Protein AF-A0A917AA47-F1 (afdb_monomer)

Foldseek 3Di:
DDDDDDDDPPPPDDDPDPPPDPDLPDDPQPAPDDPQQVVLVVVLVSLLLVDDLPPLVSNLVSLVVFAPLLLLCCVLANVLSVVCPPVVFLSSLLSQVLSVCCSPPPPDDPADWNDKHKYFDPDDPDDDVQWTWIWMKTAGPVRDIWIKTFIDRRRHTNAIDTPNDGSSVPRYSVNSVVCVVVVHTDDD

Organism: NCBI:txid2029103

Structure (mmCIF, N/CA/C/O backbone):
data_AF-A0A917AA47-F1
#
_entry.id   AF-A0A917AA47-F1
#
loop_
_atom_site.group_PDB
_atom_site.id
_atom_site.type_symbol
_atom_site.l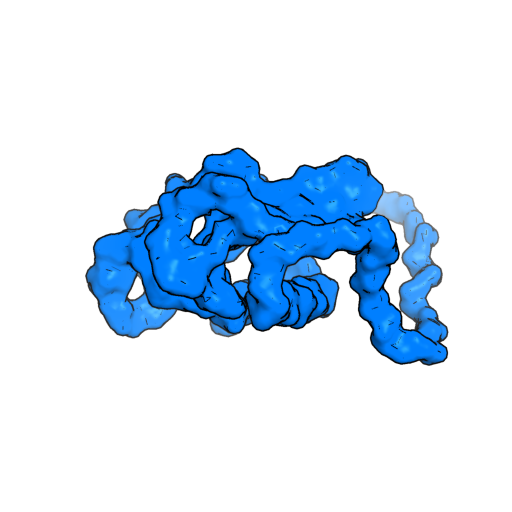abel_atom_id
_atom_site.label_alt_id
_atom_site.label_comp_id
_atom_site.label_asym_id
_atom_site.label_entity_id
_atom_site.label_seq_id
_atom_site.pdbx_PDB_ins_code
_atom_site.Cartn_x
_atom_site.Cartn_y
_atom_site.Cartn_z
_atom_site.occupancy
_atom_site.B_iso_or_equiv
_atom_site.auth_seq_id
_atom_site.auth_comp_id
_atom_site.auth_asym_id
_atom_site.auth_atom_id
_atom_site.pdbx_PDB_model_num
ATOM 1 N N . MET A 1 1 ? 35.855 7.897 14.411 1.00 38.34 1 MET A N 1
ATOM 2 C CA . MET A 1 1 ? 36.723 7.836 13.211 1.00 38.34 1 MET A CA 1
ATOM 3 C C . MET A 1 1 ? 35.799 8.129 12.021 1.00 38.34 1 MET A C 1
ATOM 5 O O . MET A 1 1 ? 34.956 7.290 11.775 1.00 38.34 1 MET A O 1
ATOM 9 N N . SER A 1 2 ? 35.616 9.329 11.433 1.00 33.25 2 SER A N 1
ATOM 10 C CA . SER A 1 2 ? 36.545 10.265 10.746 1.00 33.25 2 SER A CA 1
ATOM 11 C C . SER A 1 2 ? 37.627 9.512 9.955 1.00 33.25 2 SER A C 1
ATOM 13 O O . SER A 1 2 ? 38.370 8.790 10.604 1.00 33.25 2 SER A O 1
ATOM 15 N N . ARG A 1 3 ? 37.800 9.637 8.623 1.00 39.72 3 ARG A N 1
ATOM 16 C CA . ARG A 1 3 ? 37.458 10.737 7.686 1.00 39.72 3 ARG A CA 1
ATOM 17 C C . ARG A 1 3 ? 37.838 10.372 6.215 1.00 39.72 3 ARG A C 1
ATOM 19 O O . ARG A 1 3 ? 38.831 9.676 6.056 1.00 39.72 3 ARG A O 1
ATOM 26 N N . ILE A 1 4 ? 37.172 11.025 5.229 1.00 40.75 4 ILE A N 1
ATOM 27 C CA . ILE A 1 4 ? 37.719 11.602 3.952 1.00 40.75 4 ILE A CA 1
ATOM 28 C C . ILE A 1 4 ? 37.936 10.623 2.751 1.00 40.75 4 ILE A C 1
ATOM 30 O O . ILE A 1 4 ? 38.484 9.556 2.960 1.00 40.75 4 ILE A O 1
ATOM 34 N N . LEU A 1 5 ? 37.566 10.863 1.470 1.00 30.12 5 LEU A N 1
ATOM 35 C CA . LEU A 1 5 ? 37.368 12.088 0.668 1.00 30.12 5 LEU A CA 1
ATOM 36 C C . LEU A 1 5 ? 36.420 11.873 -0.544 1.00 30.12 5 LEU A C 1
ATOM 38 O O . LEU A 1 5 ? 36.403 10.813 -1.160 1.00 30.12 5 LEU A O 1
ATOM 42 N N . ALA A 1 6 ? 35.717 12.945 -0.909 1.00 39.41 6 ALA A N 1
ATOM 43 C CA . ALA A 1 6 ? 34.899 13.164 -2.100 1.00 39.41 6 ALA A CA 1
ATOM 44 C C . ALA A 1 6 ? 35.611 12.970 -3.456 1.00 39.41 6 ALA A C 1
ATOM 46 O O . ALA A 1 6 ? 36.638 13.602 -3.673 1.00 39.41 6 ALA A O 1
ATOM 47 N N . VAL A 1 7 ? 34.957 12.255 -4.385 1.00 30.19 7 VAL A N 1
ATOM 48 C CA . VAL A 1 7 ? 34.788 12.609 -5.814 1.00 30.19 7 VAL A CA 1
ATOM 49 C C . VAL A 1 7 ? 33.524 11.901 -6.327 1.00 30.19 7 VAL A C 1
ATOM 51 O O . VAL A 1 7 ? 33.558 10.703 -6.570 1.00 30.19 7 VAL A O 1
ATOM 54 N N . LEU A 1 8 ? 32.415 12.637 -6.448 1.00 24.91 8 LEU A N 1
ATOM 55 C CA . LEU A 1 8 ? 31.397 12.532 -7.517 1.00 24.91 8 LEU A CA 1
ATOM 56 C C . LEU A 1 8 ? 30.309 13.591 -7.265 1.00 24.91 8 LEU A C 1
ATOM 58 O O . LEU A 1 8 ? 29.136 13.325 -7.035 1.00 24.91 8 LEU A O 1
ATOM 62 N N . LEU A 1 9 ? 30.755 14.845 -7.274 1.00 35.03 9 LEU A N 1
ATOM 63 C CA . LEU A 1 9 ? 29.925 16.014 -7.540 1.00 35.03 9 LEU A CA 1
ATOM 64 C C . LEU A 1 9 ? 30.057 16.272 -9.048 1.00 35.03 9 LEU A C 1
ATOM 66 O O . LEU A 1 9 ? 30.980 16.974 -9.441 1.00 35.03 9 LEU A O 1
ATOM 70 N N . ALA A 1 10 ? 29.221 15.643 -9.886 1.00 30.17 10 ALA A N 1
ATOM 71 C CA . ALA A 1 10 ? 29.046 16.014 -11.302 1.00 30.17 10 ALA A CA 1
ATOM 72 C C . ALA A 1 10 ? 27.897 15.244 -11.993 1.00 30.17 10 ALA A C 1
ATOM 74 O O . ALA A 1 10 ? 28.148 14.469 -12.906 1.00 30.17 10 ALA A O 1
ATOM 75 N N . SER A 1 11 ? 26.643 15.485 -11.596 1.00 29.55 11 SER A N 1
ATOM 76 C CA . SER A 1 11 ? 25.485 15.415 -12.518 1.00 29.55 11 SER A CA 1
ATOM 77 C C . SER A 1 11 ? 24.202 15.972 -11.882 1.00 29.55 11 SER A C 1
ATOM 79 O O . SER A 1 11 ? 23.128 15.389 -11.960 1.00 29.55 11 SER A O 1
ATOM 81 N N . LEU A 1 12 ? 24.312 17.155 -11.272 1.00 36.78 12 LEU A N 1
ATOM 82 C CA . LEU A 1 12 ? 23.245 18.155 -11.311 1.00 36.78 12 LEU A CA 1
ATOM 83 C C . LEU A 1 12 ? 23.703 19.198 -12.333 1.00 36.78 12 LEU A C 1
ATOM 85 O O . LEU A 1 12 ? 24.509 20.073 -12.033 1.00 36.78 12 LEU A O 1
ATOM 89 N N . GLY A 1 13 ? 23.249 19.033 -13.570 1.00 30.94 13 GLY A N 1
ATOM 90 C CA . GLY A 1 13 ? 23.511 19.931 -14.686 1.00 30.94 13 GLY A CA 1
ATOM 91 C C . GLY A 1 13 ? 22.454 19.690 -15.751 1.00 30.94 13 GLY A C 1
ATOM 92 O O . GLY A 1 13 ? 22.402 18.610 -16.329 1.00 30.94 13 GLY A O 1
ATOM 93 N N . LEU A 1 14 ? 21.582 20.682 -15.931 1.00 34.16 14 LEU A N 1
ATOM 94 C CA . LEU A 1 14 ? 20.496 20.749 -16.905 1.00 34.16 14 LEU A CA 1
ATOM 95 C C . LEU A 1 14 ? 20.798 19.998 -18.215 1.00 34.16 14 LEU A C 1
ATOM 97 O O . LEU A 1 14 ? 21.647 20.425 -18.993 1.00 34.16 14 LEU A O 1
ATOM 101 N N . SER A 1 15 ? 19.978 18.996 -18.528 1.00 27.45 15 SER A N 1
ATOM 102 C CA . SER A 1 15 ? 19.495 18.841 -19.899 1.00 27.45 15 SER A CA 1
ATOM 103 C C . SER A 1 15 ? 18.145 19.547 -19.980 1.00 27.45 15 SER A C 1
ATOM 105 O O . SER A 1 15 ? 17.126 19.046 -19.514 1.00 27.45 15 SER A O 1
ATOM 107 N N . LEU A 1 16 ? 18.154 20.755 -20.541 1.00 33.38 16 LEU A N 1
ATOM 108 C CA . LEU A 1 16 ? 16.994 21.340 -21.208 1.00 33.38 16 LEU A CA 1
ATOM 109 C C . LEU A 1 16 ? 16.582 20.377 -22.327 1.00 33.38 16 LEU A C 1
ATOM 111 O O . LEU A 1 16 ? 17.119 20.498 -23.417 1.00 33.38 16 LEU A O 1
ATOM 115 N N . LEU A 1 17 ? 15.708 19.404 -22.050 1.00 29.45 17 LEU A N 1
ATOM 116 C CA . LEU A 1 17 ? 15.061 18.541 -23.051 1.00 29.45 17 LEU A CA 1
ATOM 117 C C . LEU A 1 17 ? 13.899 17.753 -22.409 1.00 29.45 17 LEU A C 1
ATOM 119 O O . LEU A 1 17 ? 13.941 16.536 -22.319 1.00 29.45 17 LEU A O 1
ATOM 123 N N . GLY A 1 18 ? 12.853 18.460 -21.963 1.00 26.22 18 GLY A N 1
ATOM 124 C CA . GLY A 1 18 ? 11.573 17.864 -21.543 1.00 26.22 18 GLY A CA 1
ATOM 125 C C . GLY A 1 18 ? 11.644 16.851 -20.382 1.00 26.22 18 GLY A C 1
ATOM 126 O O . GLY A 1 18 ? 12.718 16.469 -19.923 1.00 26.22 18 GLY A O 1
ATOM 127 N N . PRO A 1 19 ? 10.498 16.401 -19.851 1.00 31.17 19 PRO A N 1
ATOM 128 C CA . PRO A 1 19 ? 10.485 15.231 -18.992 1.00 31.17 19 PRO A CA 1
ATOM 129 C C . PRO A 1 19 ? 10.771 14.017 -19.882 1.00 31.17 19 PRO A C 1
ATOM 131 O O . PRO A 1 19 ? 9.874 13.516 -20.562 1.00 31.17 19 PRO A O 1
ATOM 134 N N . VAL A 1 20 ? 12.016 13.537 -19.908 1.00 28.86 20 VAL A N 1
ATOM 135 C CA . VAL A 1 20 ? 12.277 12.164 -20.349 1.00 28.86 20 VAL A CA 1
ATOM 136 C C . VAL A 1 20 ? 11.687 11.272 -19.266 1.00 28.86 20 VAL A C 1
ATOM 138 O O . VAL A 1 20 ? 12.307 10.987 -18.245 1.00 28.86 20 VAL A O 1
ATOM 141 N N . GLN A 1 21 ? 10.421 10.914 -19.475 1.00 35.25 21 GLN A N 1
ATOM 142 C CA . GLN A 1 21 ? 9.803 9.756 -18.857 1.00 35.25 21 GLN A CA 1
ATOM 143 C C . GLN A 1 21 ? 10.792 8.602 -18.996 1.00 35.25 21 GLN A C 1
ATOM 145 O O . GLN A 1 21 ? 11.245 8.319 -20.107 1.00 35.25 21 GLN A O 1
ATOM 150 N N . VAL A 1 22 ? 11.122 7.945 -17.887 1.00 36.19 22 VAL A N 1
ATOM 151 C CA . VAL A 1 22 ? 11.771 6.637 -17.917 1.00 36.19 22 VAL A CA 1
ATOM 152 C C . VAL A 1 22 ? 10.785 5.693 -18.609 1.00 36.19 22 VAL A C 1
ATOM 154 O O . VAL A 1 22 ? 9.935 5.075 -17.977 1.00 36.19 22 VAL A O 1
ATOM 157 N N . LYS A 1 23 ? 10.817 5.658 -19.944 1.00 34.94 23 LYS A N 1
ATOM 158 C CA . LYS A 1 23 ? 10.235 4.571 -20.714 1.00 34.94 23 LYS A CA 1
ATOM 159 C C . LYS A 1 23 ? 11.131 3.382 -20.427 1.00 34.94 23 LYS A C 1
ATOM 161 O O . LYS A 1 23 ? 12.289 3.383 -20.830 1.00 34.94 23 LYS A O 1
ATOM 166 N N . ALA A 1 24 ? 10.588 2.392 -19.727 1.00 39.47 24 ALA A N 1
ATOM 167 C CA . ALA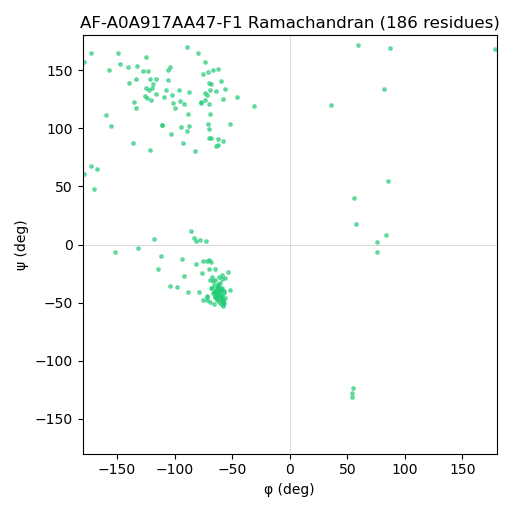 A 1 24 ? 11.105 1.040 -19.802 1.00 39.47 24 ALA A CA 1
ATOM 168 C C . ALA A 1 24 ? 11.174 0.674 -21.296 1.00 39.47 24 ALA A C 1
ATOM 170 O O . ALA A 1 24 ? 10.146 0.502 -21.954 1.00 39.47 24 ALA A O 1
ATOM 171 N N . GLU A 1 25 ? 12.372 0.695 -21.875 1.00 34.25 25 GLU A N 1
ATOM 172 C CA . GLU A 1 25 ? 12.572 0.260 -23.249 1.00 34.25 25 GLU A CA 1
ATOM 173 C C . GLU A 1 25 ? 12.381 -1.257 -23.309 1.00 34.25 25 GLU A C 1
ATOM 175 O O . GLU A 1 25 ? 13.110 -2.015 -22.676 1.00 34.25 25 GLU A O 1
ATOM 180 N N . GLY A 1 26 ? 11.419 -1.692 -24.125 1.00 33.59 26 GLY A N 1
ATOM 181 C CA . GLY A 1 26 ? 11.508 -2.984 -24.800 1.00 33.59 26 GLY A CA 1
ATOM 182 C C . GLY A 1 26 ? 11.035 -4.214 -24.029 1.00 33.59 26 GLY A C 1
ATOM 183 O O . GLY A 1 26 ? 11.736 -5.219 -24.005 1.00 33.59 26 GLY A O 1
ATOM 184 N N . ALA A 1 27 ? 9.805 -4.200 -23.524 1.00 29.89 27 ALA A N 1
ATOM 185 C CA . ALA A 1 27 ? 9.004 -5.417 -23.452 1.00 29.89 27 ALA A CA 1
ATOM 186 C C . ALA A 1 27 ? 7.600 -5.092 -23.971 1.00 29.89 27 ALA A C 1
ATOM 188 O O . ALA A 1 27 ? 6.906 -4.255 -23.400 1.00 29.89 27 ALA A O 1
ATOM 189 N N . GLU A 1 28 ? 7.168 -5.730 -25.063 1.00 34.91 28 GLU A N 1
ATOM 190 C CA . GLU A 1 28 ? 5.734 -5.878 -25.330 1.00 34.91 28 GLU A CA 1
ATOM 191 C C . GLU A 1 28 ? 5.170 -6.740 -24.195 1.00 34.91 28 GLU A C 1
ATOM 193 O O . GLU A 1 28 ? 5.100 -7.968 -24.283 1.00 34.91 28 GLU A O 1
ATOM 198 N N . VAL A 1 29 ? 4.826 -6.108 -23.076 1.00 41.53 29 VAL A N 1
ATOM 199 C CA . VAL A 1 29 ? 4.043 -6.770 -22.046 1.00 41.53 29 VAL A CA 1
ATOM 200 C C . VAL A 1 29 ? 2.653 -6.913 -22.648 1.00 41.53 29 VAL A C 1
ATOM 202 O O . VAL A 1 29 ? 1.912 -5.942 -22.765 1.00 41.53 29 VAL A O 1
ATOM 205 N N . LYS A 1 30 ? 2.298 -8.126 -23.084 1.00 42.03 30 LYS A N 1
ATOM 206 C CA . LYS A 1 30 ? 0.888 -8.485 -23.255 1.00 42.03 30 LYS A CA 1
ATOM 207 C C . LYS A 1 30 ? 0.252 -8.405 -21.873 1.00 42.03 30 LYS A C 1
ATOM 209 O O . LYS A 1 30 ? 0.306 -9.371 -21.115 1.00 42.03 30 LYS A O 1
ATOM 214 N N . THR A 1 31 ? -0.281 -7.241 -21.533 1.00 54.28 31 THR A N 1
ATOM 215 C CA . THR A 1 31 ? -1.058 -7.047 -20.322 1.00 54.28 31 THR A CA 1
ATOM 216 C C . THR A 1 31 ? -2.445 -7.636 -20.574 1.00 54.28 31 THR A C 1
ATOM 218 O O . THR A 1 31 ? -3.148 -7.307 -21.522 1.00 54.28 31 THR A O 1
ATOM 221 N N . ASP A 1 32 ? -2.836 -8.582 -19.731 1.00 67.50 32 ASP A N 1
ATOM 222 C CA . ASP A 1 32 ? -4.229 -8.985 -19.536 1.00 67.50 32 ASP A CA 1
ATOM 223 C C . ASP A 1 32 ? -4.958 -8.026 -18.572 1.00 67.50 32 ASP A C 1
ATOM 225 O O . ASP A 1 32 ? -6.128 -8.218 -18.240 1.00 67.50 32 ASP A O 1
ATOM 229 N N . ILE A 1 33 ? -4.258 -6.976 -18.134 1.00 78.50 33 ILE A N 1
ATOM 230 C CA . ILE A 1 33 ? -4.777 -5.887 -17.317 1.00 78.50 33 ILE A CA 1
ATOM 231 C C . ILE A 1 33 ? -5.651 -4.985 -18.204 1.00 78.50 33 ILE A C 1
ATOM 233 O O . ILE A 1 33 ? -5.201 -4.560 -19.264 1.00 78.50 33 ILE A O 1
ATOM 237 N N . PRO A 1 34 ? -6.883 -4.645 -17.786 1.00 82.31 34 PRO A N 1
ATOM 238 C CA . PRO A 1 34 ? -7.709 -3.697 -18.531 1.00 82.31 34 PRO A CA 1
ATOM 239 C C . PRO A 1 34 ? -7.037 -2.321 -18.673 1.00 82.31 34 PRO A C 1
ATOM 241 O O . PRO A 1 34 ? -6.473 -1.814 -17.703 1.00 82.31 34 PRO A O 1
ATOM 244 N N . GLU A 1 35 ? -7.165 -1.679 -19.840 1.00 84.31 35 GLU A N 1
ATOM 245 C CA . GLU A 1 35 ? -6.487 -0.409 -20.177 1.00 84.31 35 GLU A CA 1
ATOM 246 C C . GLU A 1 35 ? -6.689 0.695 -19.127 1.00 84.31 35 GLU A C 1
ATOM 248 O O . GLU A 1 35 ? -5.767 1.435 -18.786 1.00 84.31 35 GLU A O 1
ATOM 253 N N . ASN A 1 36 ? -7.896 0.799 -18.566 1.00 80.00 36 ASN A N 1
ATOM 254 C CA . ASN A 1 36 ? -8.210 1.791 -17.540 1.00 80.00 36 ASN A CA 1
ATOM 255 C C . ASN A 1 36 ? -7.449 1.546 -16.226 1.00 80.00 36 ASN A C 1
ATOM 257 O O . ASN A 1 36 ? -7.136 2.493 -15.509 1.00 80.00 36 ASN A O 1
ATOM 261 N N . ILE A 1 37 ? -7.159 0.285 -15.903 1.00 82.44 37 ILE A N 1
ATOM 262 C CA . ILE A 1 37 ? -6.387 -0.105 -14.720 1.00 82.44 37 ILE A CA 1
ATOM 263 C C . ILE A 1 37 ? -4.897 0.096 -14.980 1.00 82.44 37 ILE A C 1
ATOM 265 O O . ILE A 1 37 ? -4.193 0.609 -14.110 1.00 82.44 37 ILE A O 1
ATOM 269 N N . GLU A 1 38 ? -4.436 -0.252 -16.180 1.00 82.50 38 GLU A N 1
ATOM 270 C CA . GLU A 1 38 ? -3.061 -0.017 -16.613 1.00 82.50 38 GLU A CA 1
ATOM 271 C C . GLU A 1 38 ? -2.712 1.476 -16.553 1.00 82.50 38 GLU A C 1
ATOM 273 O O . GLU A 1 38 ? -1.731 1.841 -15.912 1.00 82.50 38 GLU A O 1
ATOM 278 N N . ALA A 1 39 ? -3.570 2.353 -17.086 1.00 83.00 39 ALA A N 1
ATOM 279 C CA . ALA A 1 39 ? -3.368 3.800 -17.026 1.00 83.00 39 ALA A CA 1
ATOM 280 C C . ALA A 1 39 ? -3.215 4.317 -15.582 1.00 83.00 39 ALA A C 1
ATOM 282 O O . ALA A 1 39 ? -2.285 5.068 -15.284 1.00 83.00 39 ALA A O 1
ATOM 283 N N . CYS A 1 40 ? -4.085 3.879 -14.667 1.00 83.75 40 CYS A N 1
ATOM 284 C CA . CYS A 1 40 ? -4.000 4.245 -13.252 1.00 83.75 40 CYS A CA 1
ATOM 285 C C . CYS A 1 40 ? -2.700 3.760 -12.597 1.00 83.75 40 CYS A C 1
ATOM 287 O O . CYS A 1 40 ? -2.076 4.503 -11.837 1.00 83.75 40 CYS A O 1
ATOM 289 N N . LEU A 1 41 ? -2.276 2.532 -12.908 1.00 81.56 41 LEU A N 1
ATOM 290 C CA . LEU A 1 41 ? -1.026 1.965 -12.414 1.00 81.56 41 LEU A CA 1
ATOM 291 C C . LEU A 1 41 ? 0.177 2.772 -12.918 1.00 81.56 41 LEU A C 1
ATOM 293 O O . LEU A 1 41 ? 1.025 3.163 -12.119 1.00 81.56 41 LEU A O 1
ATOM 297 N N . THR A 1 42 ? 0.226 3.086 -14.214 1.00 80.06 42 THR A N 1
ATOM 298 C CA . THR A 1 42 ? 1.296 3.891 -14.817 1.00 80.06 42 THR A CA 1
ATOM 299 C C . THR A 1 42 ? 1.372 5.287 -14.201 1.00 80.06 42 THR A C 1
ATOM 301 O O . THR A 1 42 ? 2.466 5.742 -13.855 1.00 80.06 42 THR A O 1
ATOM 304 N N . THR A 1 43 ? 0.236 5.969 -14.019 1.00 81.44 43 THR A N 1
ATOM 305 C CA . THR A 1 43 ? 0.197 7.289 -13.371 1.00 81.44 43 THR A CA 1
ATOM 306 C C . THR A 1 43 ? 0.695 7.214 -11.929 1.00 81.44 43 THR A C 1
ATOM 308 O O . THR A 1 43 ? 1.596 7.967 -11.562 1.00 81.44 43 THR A O 1
ATOM 311 N N . SER A 1 44 ? 0.182 6.270 -11.133 1.00 82.44 44 SER A N 1
ATOM 312 C CA . SER A 1 44 ? 0.590 6.108 -9.733 1.00 82.44 44 SER A CA 1
ATOM 313 C C . SER A 1 44 ? 2.082 5.785 -9.602 1.00 82.44 44 SER A C 1
ATOM 315 O O . SER A 1 44 ? 2.753 6.385 -8.768 1.00 82.44 44 SER A O 1
ATOM 317 N N . LEU A 1 45 ? 2.636 4.911 -10.448 1.00 80.12 45 LEU A N 1
ATOM 318 C CA . LEU A 1 45 ? 4.069 4.589 -10.436 1.00 80.12 45 LEU A CA 1
ATOM 319 C C . LEU A 1 45 ? 4.939 5.784 -10.823 1.00 80.12 45 LEU A C 1
ATOM 321 O O . LEU A 1 45 ? 5.972 6.013 -10.198 1.00 80.12 45 LEU A O 1
ATOM 325 N N . THR A 1 46 ? 4.516 6.559 -11.823 1.00 78.69 46 THR A N 1
ATOM 326 C CA . THR A 1 46 ? 5.231 7.773 -12.242 1.00 78.69 46 THR A CA 1
ATOM 327 C C . THR A 1 46 ? 5.323 8.770 -11.090 1.00 78.69 46 THR A C 1
ATOM 329 O O . THR A 1 46 ? 6.398 9.298 -10.809 1.00 78.69 46 THR A O 1
ATOM 332 N N . GLU A 1 47 ? 4.212 8.996 -10.387 1.00 81.00 47 GLU A N 1
ATOM 333 C CA . GLU A 1 47 ? 4.191 9.838 -9.190 1.00 81.00 47 GLU A CA 1
ATOM 334 C C . GLU A 1 47 ? 5.064 9.258 -8.073 1.00 81.00 47 GLU A C 1
ATOM 336 O O . GLU A 1 47 ? 5.868 9.983 -7.492 1.00 81.00 47 GLU A O 1
ATOM 341 N N . LEU A 1 48 ? 4.945 7.956 -7.795 1.00 82.75 48 LEU A N 1
ATOM 342 C CA . LEU A 1 48 ? 5.697 7.276 -6.741 1.00 82.75 48 LEU A CA 1
ATOM 343 C C . LEU A 1 48 ? 7.211 7.379 -6.958 1.00 82.75 48 LEU A C 1
ATOM 345 O O . LEU A 1 48 ? 7.939 7.668 -6.011 1.00 82.75 48 LEU A O 1
ATOM 349 N N . PHE A 1 49 ? 7.689 7.175 -8.188 1.00 80.00 49 PHE A N 1
ATOM 350 C CA . PHE A 1 49 ? 9.108 7.309 -8.528 1.00 80.00 49 PHE A CA 1
ATOM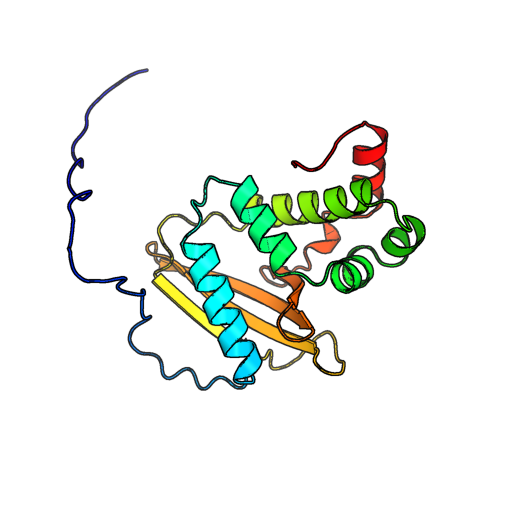 351 C C . PHE A 1 49 ? 9.598 8.761 -8.495 1.00 80.00 49 PHE A C 1
ATOM 353 O O . PHE A 1 49 ? 10.792 8.992 -8.317 1.00 80.00 49 PHE A O 1
ATOM 360 N N . GLY A 1 50 ? 8.694 9.737 -8.607 1.00 79.56 50 GLY A N 1
ATOM 361 C CA . GLY A 1 50 ? 9.004 11.150 -8.392 1.00 79.56 50 GLY A CA 1
ATOM 362 C C . GLY A 1 50 ? 9.178 11.539 -6.919 1.00 79.56 50 GLY A C 1
ATOM 363 O O . GLY A 1 50 ? 9.696 12.620 -6.634 1.00 79.56 50 GLY A O 1
ATOM 364 N N . ILE A 1 51 ? 8.766 10.691 -5.970 1.00 81.75 51 ILE A N 1
ATOM 365 C CA . ILE A 1 51 ? 8.889 10.960 -4.534 1.00 81.75 51 ILE A CA 1
ATOM 366 C C . ILE A 1 51 ? 10.253 10.483 -4.031 1.00 81.75 51 ILE A C 1
ATOM 368 O O . ILE A 1 51 ? 10.661 9.342 -4.249 1.00 81.75 51 ILE A O 1
ATOM 372 N N . ASN A 1 52 ? 10.951 11.341 -3.282 1.00 82.19 52 ASN A N 1
ATOM 373 C CA . ASN A 1 52 ? 12.191 10.956 -2.613 1.00 82.19 52 ASN A CA 1
ATOM 374 C C . ASN A 1 52 ? 11.933 9.769 -1.665 1.00 82.19 52 ASN A C 1
ATOM 376 O O . ASN A 1 52 ? 11.107 9.863 -0.759 1.00 82.19 52 ASN A O 1
ATOM 380 N N . ARG A 1 53 ? 12.682 8.670 -1.827 1.00 76.44 53 ARG A N 1
ATOM 381 C CA . ARG A 1 53 ? 12.535 7.439 -1.026 1.00 76.44 53 ARG A CA 1
ATOM 382 C C . ARG A 1 53 ? 12.659 7.666 0.490 1.00 76.44 53 ARG A C 1
ATOM 384 O O . ARG A 1 53 ? 12.054 6.932 1.273 1.00 76.44 53 ARG A O 1
ATOM 391 N N . SER A 1 54 ? 13.413 8.684 0.904 1.00 82.44 54 SER A N 1
ATOM 392 C CA . SER A 1 54 ? 13.586 9.071 2.311 1.00 82.44 54 SER A CA 1
ATOM 393 C C . SER A 1 54 ? 12.433 9.923 2.855 1.00 82.44 54 SER A C 1
ATOM 395 O O . SER A 1 54 ? 12.274 10.032 4.071 1.00 82.44 54 SER A O 1
ATOM 397 N N . ASP A 1 55 ? 11.605 10.512 1.987 1.00 87.25 55 ASP A N 1
ATOM 398 C CA . ASP A 1 55 ? 10.433 11.295 2.379 1.00 87.25 55 ASP A CA 1
ATOM 399 C C . ASP A 1 55 ? 9.237 10.377 2.670 1.00 87.25 55 ASP A C 1
ATOM 401 O O . ASP A 1 55 ? 8.323 10.169 1.867 1.00 87.25 55 ASP A O 1
ATOM 405 N N . ARG A 1 56 ? 9.250 9.805 3.876 1.00 86.38 56 ARG A N 1
ATOM 406 C CA . ARG A 1 56 ? 8.200 8.891 4.343 1.00 86.38 56 ARG A CA 1
ATOM 407 C C . ARG A 1 56 ? 6.816 9.541 4.401 1.00 86.38 56 ARG A C 1
ATOM 409 O O . ARG A 1 56 ? 5.831 8.820 4.264 1.00 86.38 56 ARG A O 1
ATOM 416 N N . ALA A 1 57 ? 6.728 10.856 4.600 1.00 90.62 57 ALA A N 1
ATOM 417 C CA . ALA A 1 57 ? 5.450 11.556 4.672 1.00 90.62 57 ALA A CA 1
ATOM 418 C C . ALA A 1 57 ? 4.793 11.630 3.288 1.00 90.62 57 ALA A C 1
ATOM 420 O O . ALA A 1 57 ? 3.635 11.238 3.136 1.00 90.62 57 ALA A O 1
ATOM 421 N N . SER A 1 58 ? 5.552 12.033 2.266 1.00 90.31 58 SER A N 1
ATOM 422 C CA . SER A 1 58 ? 5.062 12.062 0.883 1.00 90.31 58 SER A CA 1
ATOM 423 C C . SER A 1 58 ? 4.705 10.666 0.369 1.00 90.31 58 SER A C 1
ATOM 425 O O . SER A 1 58 ? 3.648 10.490 -0.236 1.00 90.31 58 SER A O 1
ATOM 427 N N . LEU A 1 59 ? 5.517 9.649 0.679 1.00 88.94 59 LEU A N 1
ATOM 428 C CA . LEU A 1 59 ? 5.216 8.254 0.328 1.00 88.94 59 LEU A CA 1
ATOM 429 C C . LEU A 1 59 ? 3.924 7.752 0.989 1.00 88.94 59 LEU A C 1
ATOM 431 O O . LEU A 1 59 ? 3.111 7.084 0.348 1.00 88.94 59 LEU A O 1
ATOM 435 N N . PHE A 1 60 ? 3.711 8.085 2.264 1.00 91.62 60 PHE A N 1
ATOM 436 C CA . PHE A 1 60 ? 2.486 7.720 2.967 1.00 91.62 60 PHE A CA 1
ATOM 437 C C . PHE A 1 60 ? 1.259 8.440 2.394 1.00 91.62 60 PHE A C 1
ATOM 439 O O . PHE A 1 60 ? 0.220 7.814 2.190 1.00 91.62 60 PHE A O 1
ATOM 446 N N . ASN A 1 61 ? 1.377 9.729 2.068 1.00 93.06 61 ASN A N 1
ATOM 447 C CA . ASN A 1 61 ? 0.299 10.478 1.424 1.00 93.06 61 ASN A CA 1
ATOM 448 C C . ASN A 1 61 ? -0.028 9.931 0.029 1.00 93.06 61 ASN A C 1
ATOM 450 O O . ASN A 1 61 ? -1.204 9.796 -0.310 1.00 93.06 61 ASN A O 1
ATOM 454 N N . HIS A 1 62 ? 0.980 9.533 -0.750 1.00 90.88 62 HIS A N 1
ATOM 455 C CA . HIS A 1 62 ? 0.756 8.849 -2.020 1.00 90.88 62 HIS A CA 1
ATOM 456 C C . HIS A 1 62 ? -0.001 7.529 -1.828 1.00 90.88 62 HIS A C 1
ATOM 458 O O . HIS A 1 62 ? -0.959 7.273 -2.557 1.00 90.88 62 HIS A O 1
ATOM 464 N N . LEU A 1 63 ? 0.357 6.722 -0.819 1.00 91.06 63 LEU A N 1
ATOM 465 C CA . LEU A 1 63 ? -0.394 5.509 -0.483 1.00 91.06 63 LEU A CA 1
ATOM 466 C C . LEU A 1 63 ? -1.857 5.838 -0.165 1.00 91.06 63 LEU A C 1
ATOM 468 O O . LEU A 1 63 ? -2.750 5.242 -0.756 1.00 91.06 63 LEU A O 1
ATOM 472 N N . LEU A 1 64 ? -2.118 6.797 0.728 1.00 92.06 64 LEU A N 1
ATOM 473 C CA . LEU A 1 64 ? -3.481 7.188 1.102 1.00 92.06 64 LEU A CA 1
ATOM 474 C C . LEU A 1 64 ? -4.317 7.625 -0.104 1.00 92.06 64 LEU A C 1
ATOM 476 O O . LEU A 1 64 ? -5.483 7.252 -0.218 1.00 92.06 64 LEU A O 1
ATOM 480 N N . ASN A 1 65 ? -3.704 8.359 -1.030 1.00 91.38 65 ASN A N 1
ATOM 481 C CA . ASN A 1 65 ? -4.352 8.801 -2.257 1.00 91.38 65 ASN A CA 1
ATOM 482 C C . ASN A 1 65 ? -4.589 7.671 -3.260 1.00 91.38 65 ASN A C 1
ATOM 484 O O . ASN A 1 65 ? -5.375 7.864 -4.180 1.00 91.38 65 ASN A O 1
ATOM 488 N N . ASN A 1 66 ? -3.969 6.504 -3.102 1.00 90.44 66 ASN A N 1
ATOM 489 C CA . ASN A 1 66 ? -4.064 5.390 -4.048 1.00 90.44 66 ASN A CA 1
ATOM 490 C C . ASN A 1 66 ? -4.683 4.121 -3.448 1.00 90.44 66 ASN A C 1
ATOM 492 O O . ASN A 1 66 ? -4.799 3.113 -4.146 1.00 90.44 66 ASN A O 1
ATOM 496 N N . ILE A 1 67 ? -5.154 4.170 -2.197 1.00 92.88 67 ILE A N 1
ATOM 497 C CA . ILE A 1 67 ? -5.892 3.064 -1.580 1.00 92.88 67 ILE A CA 1
ATOM 498 C C . ILE A 1 67 ? -7.398 3.309 -1.489 1.00 92.88 67 ILE A C 1
ATOM 500 O O . ILE A 1 67 ? -7.867 4.440 -1.367 1.00 92.88 67 ILE A O 1
ATOM 504 N N . ASP A 1 68 ? -8.156 2.217 -1.489 1.00 93.25 68 ASP A N 1
ATOM 505 C CA . ASP A 1 68 ? -9.523 2.173 -0.985 1.00 93.25 68 ASP A CA 1
ATOM 506 C C . ASP A 1 68 ? -9.434 1.837 0.504 1.00 93.25 68 ASP A C 1
ATOM 508 O O . ASP A 1 68 ? -9.249 0.680 0.886 1.00 93.25 68 ASP A O 1
ATOM 512 N N . ALA A 1 69 ? -9.497 2.866 1.351 1.00 92.69 69 ALA A N 1
ATOM 513 C CA . ALA A 1 69 ? -9.302 2.714 2.788 1.00 92.69 69 ALA A CA 1
ATOM 514 C C . ALA A 1 69 ? -10.341 1.783 3.434 1.00 92.69 69 ALA A C 1
ATOM 516 O O . ALA A 1 69 ? -10.015 1.065 4.380 1.00 92.69 69 ALA A O 1
ATOM 517 N N . GLU A 1 70 ? -11.575 1.762 2.928 1.00 94.62 70 GLU A N 1
ATOM 518 C CA . GLU A 1 70 ? -12.648 0.962 3.514 1.00 94.62 70 GLU A CA 1
ATOM 519 C C . GLU A 1 70 ? -12.479 -0.521 3.174 1.00 94.62 70 GLU A C 1
ATOM 521 O O . GLU A 1 70 ? -12.501 -1.370 4.073 1.00 94.62 70 GLU A O 1
ATOM 526 N N . LEU A 1 71 ? -12.231 -0.849 1.901 1.00 91.94 71 LEU A N 1
ATOM 527 C CA . LEU A 1 71 ? -11.902 -2.221 1.509 1.00 91.94 71 LEU A CA 1
ATOM 528 C C . LEU A 1 71 ? -10.591 -2.682 2.145 1.00 91.94 71 LEU A C 1
ATOM 530 O O . LEU A 1 71 ? -10.510 -3.819 2.615 1.00 91.94 71 LEU A O 1
ATOM 534 N N . PHE A 1 72 ? -9.594 -1.797 2.231 1.00 92.38 72 PHE A N 1
ATOM 535 C CA . PHE A 1 72 ? -8.323 -2.081 2.892 1.00 92.38 72 PHE A CA 1
ATOM 536 C C . PHE A 1 72 ? -8.544 -2.478 4.347 1.00 92.38 72 PHE A C 1
ATOM 538 O O . PHE A 1 72 ? -8.058 -3.515 4.807 1.00 92.38 72 PHE A O 1
ATOM 545 N N . GLY A 1 73 ? -9.329 -1.680 5.059 1.00 92.94 73 GLY A N 1
ATOM 546 C CA . GLY A 1 73 ? -9.695 -1.915 6.438 1.00 92.94 73 GLY A CA 1
ATOM 547 C C . GLY A 1 73 ? -10.396 -3.247 6.664 1.00 92.94 73 GLY A C 1
ATOM 548 O O . GLY A 1 73 ? -9.962 -4.069 7.477 1.00 92.94 73 GLY A O 1
ATOM 549 N N . ARG A 1 74 ? -11.458 -3.498 5.894 1.00 91.88 74 ARG A N 1
ATOM 550 C CA . ARG A 1 74 ? -12.241 -4.739 5.979 1.00 91.88 74 ARG A CA 1
ATOM 551 C C . ARG A 1 74 ? -11.419 -5.971 5.620 1.00 91.88 74 ARG A C 1
ATOM 553 O O . ARG A 1 74 ? -11.583 -7.013 6.253 1.00 91.88 74 ARG A O 1
ATOM 560 N N . TYR A 1 75 ? -10.522 -5.863 4.645 1.00 89.12 75 TYR A N 1
ATOM 561 C CA . TYR A 1 75 ? -9.672 -6.974 4.233 1.00 89.12 75 TYR A CA 1
ATOM 562 C C . TYR A 1 75 ? -8.586 -7.304 5.271 1.00 89.12 75 TYR A C 1
ATOM 564 O O . TYR A 1 75 ? -8.369 -8.480 5.591 1.00 89.12 75 TYR A O 1
ATOM 572 N N . ASN A 1 76 ? -7.917 -6.282 5.818 1.00 88.31 76 ASN A N 1
ATOM 573 C CA . ASN A 1 76 ? -6.760 -6.464 6.700 1.00 88.31 76 ASN A CA 1
ATOM 574 C C . ASN A 1 76 ? -7.144 -6.608 8.182 1.00 88.31 76 ASN A C 1
ATOM 576 O O . ASN A 1 76 ? -6.606 -7.482 8.859 1.00 88.31 76 ASN A O 1
ATOM 580 N N . TYR A 1 77 ? -8.114 -5.827 8.667 1.00 91.75 77 TYR A N 1
ATOM 581 C CA . TYR A 1 77 ? -8.496 -5.755 10.088 1.00 91.75 77 TYR A CA 1
ATOM 582 C C . TYR A 1 77 ? -9.892 -6.323 10.381 1.00 91.75 77 TYR A C 1
ATOM 584 O O . TYR A 1 77 ? -10.236 -6.565 11.540 1.00 91.75 77 TYR A O 1
ATOM 592 N N . LYS A 1 78 ? -10.687 -6.618 9.343 1.00 91.06 78 LYS A N 1
ATOM 593 C CA . LYS A 1 78 ? -11.988 -7.298 9.448 1.00 91.06 78 LYS A CA 1
ATOM 594 C C . LYS A 1 78 ? -12.929 -6.576 10.421 1.00 91.06 78 LYS A C 1
ATOM 596 O O . LYS A 1 78 ? -13.209 -5.396 10.247 1.00 91.06 78 LYS A O 1
ATOM 601 N N . ARG A 1 79 ? -13.425 -7.291 11.438 1.00 93.06 79 ARG A N 1
ATOM 602 C CA . ARG A 1 79 ? -14.376 -6.786 12.430 1.00 93.06 79 ARG A CA 1
ATOM 603 C C . ARG A 1 79 ? -13.832 -5.575 13.186 1.00 93.06 79 ARG A C 1
ATOM 605 O O . ARG A 1 79 ? -14.586 -4.636 13.381 1.00 93.06 79 ARG A O 1
ATOM 612 N N . ALA A 1 80 ? -12.538 -5.547 13.507 1.00 94.69 80 ALA A N 1
ATOM 613 C CA . ALA A 1 80 ? -11.948 -4.420 14.226 1.00 94.69 80 ALA A CA 1
ATOM 614 C C . ALA A 1 80 ? -12.107 -3.099 13.458 1.00 94.69 80 ALA A C 1
ATOM 616 O O . ALA A 1 80 ? -12.455 -2.088 14.050 1.00 94.69 80 ALA A O 1
ATOM 617 N N . TRP A 1 81 ? -11.966 -3.115 12.126 1.00 96.31 81 TRP A N 1
ATOM 618 C CA . TRP A 1 81 ? -12.187 -1.918 11.305 1.00 96.31 81 TRP A CA 1
ATOM 619 C C . TRP A 1 81 ? -13.610 -1.366 11.418 1.00 96.31 81 TRP A C 1
ATOM 621 O O . TRP A 1 81 ? -13.816 -0.152 11.394 1.00 96.31 81 TRP A O 1
ATOM 631 N N . VAL A 1 82 ? -14.586 -2.272 11.513 1.00 96.12 82 VAL A N 1
ATOM 632 C CA . VAL A 1 82 ? -16.000 -1.932 11.687 1.00 96.12 82 VAL A CA 1
ATOM 633 C C . VAL A 1 82 ? -16.240 -1.416 13.103 1.00 96.12 82 VAL A C 1
ATOM 635 O O . VAL A 1 82 ? -16.880 -0.383 13.264 1.00 96.12 82 VAL A O 1
ATOM 638 N N . ASP A 1 83 ? -15.680 -2.088 14.109 1.00 96.62 83 ASP A N 1
ATOM 639 C CA . ASP A 1 83 ? -15.824 -1.729 15.523 1.00 96.62 83 ASP A CA 1
ATOM 640 C C . ASP A 1 83 ? -15.177 -0.366 15.842 1.00 96.62 83 ASP A C 1
ATOM 642 O O . ASP A 1 83 ? -15.674 0.371 16.691 1.00 96.62 83 ASP A O 1
ATOM 646 N N . TRP A 1 84 ? -14.113 0.020 15.128 1.00 96.12 84 TRP A N 1
ATOM 647 C CA . TRP A 1 84 ? -13.520 1.359 15.228 1.00 96.12 84 TRP A CA 1
ATOM 648 C C . TRP A 1 84 ? -14.423 2.474 14.672 1.00 96.12 84 TRP A C 1
ATOM 650 O O . TRP A 1 84 ? -14.177 3.646 14.958 1.00 96.12 84 TRP A O 1
ATOM 660 N N . GLY A 1 85 ? -15.464 2.138 13.898 1.00 94.44 85 GLY A N 1
ATOM 661 C CA . GLY A 1 85 ? -16.469 3.089 13.415 1.00 94.44 85 GLY A CA 1
ATOM 662 C C . GLY A 1 85 ? -15.858 4.285 12.681 1.00 94.44 85 GLY A C 1
ATOM 663 O O . GLY A 1 85 ? -14.993 4.121 11.821 1.00 94.44 85 GLY A O 1
ATOM 664 N N . ASP A 1 86 ? -16.274 5.496 13.038 1.00 94.69 86 ASP A N 1
ATOM 665 C CA . ASP A 1 86 ? -15.802 6.741 12.412 1.00 94.69 86 ASP A CA 1
ATOM 666 C C . ASP A 1 86 ? -14.503 7.292 13.024 1.00 94.69 86 ASP A C 1
ATOM 668 O O . ASP A 1 86 ? -14.104 8.421 12.734 1.00 94.69 86 ASP A O 1
ATOM 672 N N . ASN A 1 87 ? -13.807 6.519 13.868 1.00 95.44 87 ASN A N 1
ATOM 673 C CA . ASN A 1 87 ? -12.535 6.948 14.444 1.00 95.44 87 ASN A CA 1
ATOM 674 C C . ASN A 1 87 ? -11.440 6.987 13.359 1.00 95.44 87 ASN A C 1
ATOM 676 O O . ASN A 1 87 ? -10.760 6.000 13.068 1.00 95.44 87 ASN A O 1
ATOM 680 N N . SER A 1 88 ? -11.277 8.154 12.738 1.00 93.69 88 SER A N 1
ATOM 681 C CA . SER A 1 88 ? -10.322 8.376 11.652 1.00 93.69 88 SER A CA 1
ATOM 682 C C . SER A 1 88 ? -8.868 8.297 12.119 1.00 93.69 88 SER A C 1
ATOM 684 O O . SER A 1 88 ? -8.006 7.888 11.341 1.00 93.69 88 SER A O 1
ATOM 686 N N . GLU A 1 89 ? -8.583 8.615 13.385 1.00 94.81 89 GLU A N 1
ATOM 687 C CA . GLU A 1 89 ? -7.227 8.567 13.933 1.00 94.81 89 GLU A CA 1
ATOM 688 C C . GLU A 1 89 ? -6.712 7.130 14.051 1.00 94.81 89 GLU A C 1
ATOM 690 O O . GLU A 1 89 ? -5.621 6.838 13.558 1.00 94.81 89 GLU A O 1
ATOM 695 N N . ILE A 1 90 ? -7.493 6.215 14.642 1.00 95.56 90 ILE A N 1
ATOM 696 C CA . ILE A 1 90 ? -7.082 4.807 14.766 1.00 95.56 90 ILE A CA 1
ATOM 697 C C . ILE A 1 90 ? -7.015 4.120 13.395 1.00 95.56 90 ILE A C 1
ATOM 699 O O . ILE A 1 90 ? -6.086 3.358 13.129 1.00 95.56 90 ILE A O 1
ATOM 703 N N . LYS A 1 91 ? -7.939 4.448 12.480 1.00 95.38 91 LYS A N 1
ATOM 704 C CA . LYS A 1 91 ? -7.932 3.939 11.101 1.00 95.38 91 LYS A CA 1
ATOM 705 C C . LYS A 1 91 ? -6.711 4.426 10.316 1.00 95.38 91 LYS A C 1
ATOM 707 O O . LYS A 1 91 ? -6.054 3.625 9.650 1.00 95.38 91 LYS A O 1
ATOM 712 N N . ARG A 1 92 ? -6.348 5.710 10.430 1.00 95.00 92 ARG A N 1
ATOM 713 C CA . ARG A 1 92 ? -5.127 6.263 9.817 1.00 95.00 92 ARG A CA 1
ATOM 714 C C . ARG A 1 92 ? -3.869 5.654 10.435 1.00 95.00 92 ARG A C 1
ATOM 716 O O . ARG A 1 92 ? -2.949 5.322 9.693 1.00 95.00 92 ARG A O 1
ATOM 723 N N . LEU A 1 93 ? -3.840 5.456 11.758 1.00 95.56 93 LEU A N 1
ATOM 724 C CA . LEU A 1 93 ? -2.748 4.758 12.446 1.00 95.56 93 LEU A CA 1
ATOM 725 C C . LEU A 1 93 ? -2.578 3.329 11.924 1.00 95.56 93 LEU A C 1
ATOM 727 O O . LEU A 1 93 ? -1.457 2.928 11.633 1.00 95.56 93 LEU A O 1
ATOM 731 N N . ALA A 1 94 ? -3.671 2.590 11.731 1.00 94.56 94 ALA A N 1
ATOM 732 C CA . ALA A 1 94 ? -3.629 1.246 11.165 1.00 94.56 94 ALA A CA 1
ATOM 733 C C . ALA A 1 94 ? -2.955 1.223 9.782 1.00 94.56 94 ALA A C 1
ATOM 735 O O . ALA A 1 94 ? -2.007 0.466 9.563 1.00 94.56 94 ALA A O 1
ATOM 736 N N . ILE A 1 95 ? -3.387 2.105 8.872 1.00 94.12 95 ILE A N 1
ATOM 737 C CA . ILE A 1 95 ? -2.797 2.226 7.529 1.00 94.12 95 ILE A CA 1
ATOM 738 C C . ILE A 1 95 ? -1.321 2.648 7.622 1.00 94.12 95 ILE A C 1
ATOM 740 O O . ILE A 1 95 ? -0.485 2.122 6.889 1.00 94.12 95 ILE A O 1
ATOM 744 N N . TYR A 1 96 ? -0.977 3.559 8.536 1.00 93.88 96 TYR A N 1
ATOM 745 C CA . TYR A 1 96 ? 0.398 4.018 8.729 1.00 93.88 96 TYR A CA 1
ATOM 746 C C . TYR A 1 96 ? 1.337 2.916 9.223 1.00 93.88 96 TYR A C 1
ATOM 748 O O . TYR A 1 96 ? 2.422 2.752 8.675 1.00 93.88 96 TYR A O 1
ATOM 756 N N . GLU A 1 97 ? 0.936 2.117 10.212 1.00 91.19 97 GLU A N 1
ATOM 757 C CA . GLU A 1 97 ? 1.767 1.001 10.680 1.00 91.19 97 GLU A CA 1
ATOM 758 C C . GLU A 1 97 ? 1.926 -0.070 9.592 1.00 91.19 97 GLU A C 1
ATOM 760 O O . GLU A 1 97 ? 3.000 -0.655 9.439 1.00 91.19 97 GLU A O 1
ATOM 765 N N . TYR A 1 98 ? 0.888 -0.285 8.778 1.00 88.50 98 TYR A N 1
ATOM 766 C CA . TYR A 1 98 ? 0.980 -1.150 7.604 1.00 88.50 98 TYR A CA 1
ATOM 767 C C . TYR A 1 98 ? 1.979 -0.596 6.571 1.00 88.50 98 TYR A C 1
ATOM 769 O O . TYR A 1 98 ? 2.819 -1.339 6.060 1.00 88.50 98 TYR A O 1
ATOM 777 N N . PHE A 1 99 ? 1.940 0.712 6.296 1.00 88.12 99 PHE A N 1
ATOM 778 C CA . PHE A 1 99 ? 2.924 1.402 5.456 1.00 88.12 99 PHE A CA 1
ATOM 779 C C . PHE A 1 99 ? 4.347 1.254 6.001 1.00 88.12 99 PHE A C 1
ATOM 781 O O . PHE A 1 99 ? 5.247 0.864 5.260 1.00 88.12 99 PHE A O 1
ATOM 788 N N . GLN A 1 100 ? 4.545 1.492 7.298 1.00 85.12 100 GLN A N 1
ATOM 789 C CA . GLN A 1 100 ? 5.843 1.355 7.956 1.00 85.12 100 GLN A CA 1
ATOM 790 C C . GLN A 1 100 ? 6.400 -0.062 7.819 1.00 85.12 100 GLN A C 1
ATOM 792 O O . GLN A 1 100 ? 7.588 -0.234 7.550 1.00 85.12 100 GLN A O 1
ATOM 797 N N . LEU A 1 101 ? 5.556 -1.091 7.922 1.00 80.44 101 LEU A N 1
ATOM 798 C CA . LEU A 1 101 ? 5.972 -2.473 7.691 1.00 80.44 101 LEU A CA 1
ATOM 799 C C . LEU A 1 101 ? 6.474 -2.693 6.252 1.00 80.44 101 LEU A C 1
ATOM 801 O O . LEU A 1 101 ? 7.516 -3.324 6.065 1.00 80.44 101 LEU A O 1
ATOM 805 N N . MET A 1 102 ? 5.755 -2.179 5.246 1.00 77.44 102 MET A N 1
ATOM 806 C CA . MET A 1 102 ? 6.167 -2.274 3.837 1.00 77.44 102 MET A CA 1
ATOM 807 C C . MET A 1 102 ? 7.496 -1.555 3.592 1.00 77.44 102 MET A C 1
ATOM 809 O O . MET A 1 102 ? 8.394 -2.104 2.954 1.00 77.44 102 MET A O 1
ATOM 813 N N . ALA A 1 103 ? 7.622 -0.355 4.153 1.00 75.81 103 ALA A N 1
ATOM 814 C CA . ALA A 1 103 ? 8.772 0.522 4.012 1.00 75.81 103 ALA A CA 1
ATOM 815 C C . ALA A 1 103 ? 10.041 0.007 4.714 1.00 75.81 103 ALA A C 1
ATOM 817 O O . ALA A 1 103 ? 11.132 0.301 4.242 1.00 75.81 103 ALA A O 1
ATOM 818 N N . SER A 1 104 ? 9.914 -0.744 5.816 1.00 68.88 104 SER A N 1
ATOM 819 C CA . SER A 1 104 ? 11.047 -1.117 6.684 1.00 68.88 104 SER A CA 1
ATOM 820 C C . SER A 1 104 ? 11.543 -2.555 6.534 1.00 68.88 104 SER A C 1
ATOM 822 O O . SER A 1 104 ? 12.731 -2.812 6.689 1.00 68.88 104 SER A O 1
ATOM 824 N N . ARG A 1 105 ? 10.658 -3.533 6.296 1.00 59.62 105 ARG A N 1
ATOM 825 C CA . ARG A 1 105 ? 11.032 -4.951 6.467 1.00 59.62 105 ARG A CA 1
ATOM 826 C C . ARG A 1 105 ? 11.561 -5.628 5.209 1.00 59.62 105 ARG A C 1
ATOM 828 O O . ARG A 1 105 ? 12.239 -6.645 5.330 1.00 59.62 105 ARG A O 1
ATOM 835 N N . ARG A 1 106 ? 11.154 -5.163 4.024 1.00 53.88 106 ARG A N 1
ATOM 836 C CA . ARG A 1 106 ? 11.407 -5.858 2.745 1.00 53.88 106 ARG A CA 1
ATOM 837 C C . ARG A 1 106 ? 11.5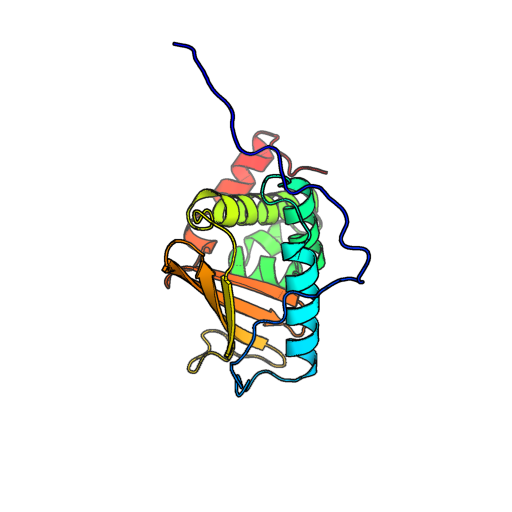00 -4.945 1.511 1.00 53.88 106 ARG A C 1
ATOM 839 O O . ARG A 1 106 ? 11.772 -5.446 0.427 1.00 53.88 106 ARG A O 1
ATOM 846 N N . GLY A 1 107 ? 11.226 -3.647 1.653 1.00 53.41 107 GLY A N 1
ATOM 847 C CA . GLY A 1 107 ? 11.134 -2.709 0.527 1.00 53.41 107 GLY A CA 1
ATOM 848 C C . GLY A 1 107 ? 12.425 -1.960 0.193 1.00 53.41 107 GLY A C 1
ATOM 849 O O . GLY A 1 107 ? 12.491 -1.335 -0.859 1.00 53.41 107 GLY A O 1
ATOM 850 N N . GLU A 1 108 ? 13.438 -2.011 1.058 1.00 62.59 108 GLU A N 1
ATOM 851 C CA . GLU A 1 108 ? 14.715 -1.341 0.811 1.00 62.59 108 GLU A CA 1
ATOM 852 C C . GLU A 1 108 ? 15.627 -2.270 0.013 1.00 62.59 108 GLU A C 1
ATOM 854 O O . GLU A 1 108 ? 16.185 -3.231 0.540 1.00 62.59 108 GLU A O 1
ATOM 859 N N . HIS A 1 109 ? 15.718 -1.991 -1.284 1.00 63.94 109 HIS A N 1
ATOM 860 C 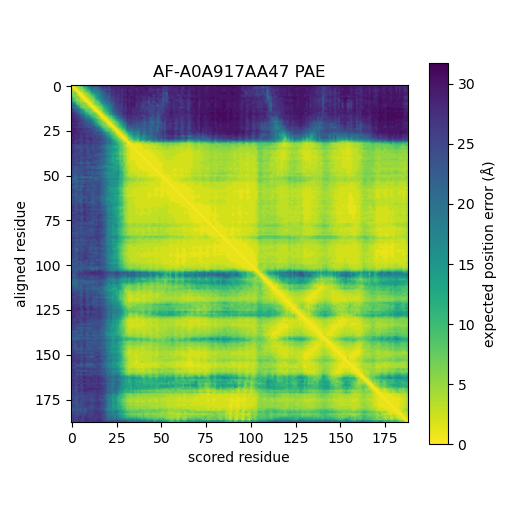CA . HIS A 1 109 ? 16.698 -2.583 -2.187 1.00 63.94 109 HIS A CA 1
ATOM 861 C C . HIS A 1 109 ? 17.759 -1.529 -2.498 1.00 63.94 109 HIS A C 1
ATOM 863 O O . HIS A 1 109 ? 17.440 -0.344 -2.627 1.00 63.94 109 HIS A O 1
ATOM 869 N N . GLU A 1 110 ? 19.017 -1.955 -2.585 1.00 61.66 110 GLU A N 1
ATOM 870 C CA . GLU A 1 110 ? 20.100 -1.080 -3.031 1.00 61.66 110 GLU A CA 1
ATOM 871 C C . GLU A 1 110 ? 19.949 -0.776 -4.530 1.00 61.66 110 GLU A C 1
ATOM 873 O O . GLU A 1 110 ? 19.634 -1.664 -5.325 1.00 61.66 110 GLU A O 1
ATOM 878 N N . GLY A 1 111 ? 20.200 0.479 -4.911 1.00 66.62 111 GLY A N 1
ATOM 879 C CA . GLY A 1 111 ? 20.123 0.945 -6.299 1.00 66.62 111 GLY A CA 1
ATOM 880 C C . GLY A 1 111 ? 18.732 1.405 -6.746 1.00 66.62 111 GLY A C 1
ATOM 881 O O . GLY A 1 111 ? 17.722 1.232 -6.049 1.00 66.62 111 GLY A O 1
ATOM 882 N N . ASP A 1 112 ? 18.683 2.037 -7.916 1.00 71.38 112 ASP A N 1
ATOM 883 C CA . ASP A 1 112 ? 17.433 2.512 -8.508 1.00 71.38 112 ASP A CA 1
ATOM 884 C C . ASP A 1 112 ? 16.643 1.386 -9.198 1.00 71.38 112 ASP A C 1
ATOM 886 O O . ASP A 1 112 ? 17.127 0.269 -9.399 1.00 71.38 112 ASP A O 1
ATOM 890 N N . THR A 1 113 ? 15.366 1.656 -9.482 1.00 73.25 113 THR A N 1
ATOM 891 C CA . THR A 1 113 ? 14.491 0.724 -10.208 1.00 73.25 113 THR A CA 1
ATOM 892 C C . THR A 1 113 ? 14.890 0.710 -11.681 1.00 73.25 113 THR A C 1
ATOM 894 O O . THR A 1 113 ? 14.864 1.756 -12.323 1.00 73.25 113 THR A O 1
ATOM 897 N N . THR A 1 114 ? 15.203 -0.462 -12.231 1.00 72.12 114 THR A N 1
ATOM 898 C CA . THR A 1 114 ? 15.607 -0.616 -13.639 1.00 72.12 114 THR A CA 1
ATOM 899 C C . THR A 1 114 ? 14.464 -1.064 -14.537 1.00 72.12 114 THR A C 1
ATOM 901 O O . THR A 1 114 ? 14.363 -0.602 -15.671 1.00 72.12 114 THR A O 1
ATOM 904 N N . SER A 1 115 ? 13.577 -1.932 -14.045 1.00 77.88 115 SER A N 1
ATOM 905 C CA . SER A 1 115 ? 12.361 -2.308 -14.768 1.00 77.88 115 SER A CA 1
ATOM 906 C C . SER A 1 115 ? 11.200 -2.615 -13.827 1.00 77.88 115 SER A C 1
ATOM 908 O O . SER A 1 115 ? 11.384 -2.966 -12.657 1.00 77.88 115 SER A O 1
ATOM 910 N N . PHE A 1 116 ? 9.992 -2.462 -14.364 1.00 78.88 116 PHE A N 1
ATOM 911 C CA . PHE A 1 116 ? 8.737 -2.778 -13.703 1.00 78.88 116 PHE A CA 1
ATOM 912 C C . PHE A 1 116 ? 7.850 -3.533 -14.690 1.00 78.88 116 PHE A C 1
ATOM 914 O O . PHE A 1 116 ? 7.528 -3.008 -15.753 1.00 78.88 116 PHE A O 1
ATOM 921 N N . ASP A 1 117 ? 7.430 -4.733 -14.310 1.00 80.50 117 ASP A N 1
ATOM 922 C CA . ASP A 1 117 ? 6.553 -5.590 -15.100 1.00 80.50 117 ASP A CA 1
ATOM 923 C C . ASP A 1 117 ? 5.305 -5.911 -14.283 1.00 80.50 117 ASP A C 1
ATOM 925 O O . ASP A 1 117 ? 5.411 -6.297 -13.121 1.00 80.50 117 ASP A O 1
ATOM 929 N N . ALA A 1 118 ? 4.115 -5.782 -14.869 1.00 83.38 118 ALA A N 1
ATOM 930 C CA . ALA A 1 118 ? 2.860 -6.100 -14.195 1.00 83.38 118 ALA A CA 1
ATOM 931 C C . ALA A 1 118 ? 1.939 -6.945 -15.074 1.00 83.38 118 ALA A C 1
ATOM 933 O O . ALA A 1 118 ? 1.842 -6.741 -16.280 1.00 83.38 118 ALA A O 1
ATOM 934 N N . ARG A 1 119 ? 1.237 -7.888 -14.443 1.00 84.25 119 ARG A N 1
ATOM 935 C CA . ARG A 1 119 ? 0.241 -8.763 -15.080 1.00 84.25 119 ARG A CA 1
ATOM 936 C C . ARG A 1 119 ? -0.858 -9.149 -14.102 1.00 84.25 119 ARG A C 1
ATOM 938 O O . ARG A 1 119 ? -0.657 -9.032 -12.889 1.00 84.25 119 ARG A O 1
ATOM 945 N N . LEU A 1 120 ? -1.988 -9.667 -14.579 1.00 84.50 120 LEU A N 1
ATOM 946 C CA . LEU A 1 120 ? -2.954 -10.280 -13.671 1.00 84.50 120 LEU A CA 1
ATOM 947 C C . LEU A 1 120 ? -2.423 -11.613 -13.118 1.00 84.50 120 LEU A C 1
ATOM 949 O O . LEU A 1 120 ? -1.644 -12.340 -13.737 1.00 84.50 120 LEU A O 1
ATOM 953 N N . ALA A 1 121 ? -2.828 -11.928 -11.891 1.00 84.50 121 ALA A N 1
ATOM 954 C CA . ALA A 1 121 ? -2.526 -13.200 -11.263 1.00 84.50 121 ALA A CA 1
ATOM 955 C C . ALA A 1 121 ? -3.346 -14.314 -11.920 1.00 84.50 121 ALA A C 1
ATOM 957 O O . ALA A 1 121 ? -4.574 -14.262 -11.922 1.00 84.50 121 ALA A O 1
ATOM 958 N N . ASP A 1 122 ? -2.674 -15.391 -12.329 1.00 81.88 122 ASP A N 1
ATOM 959 C CA . ASP A 1 122 ? -3.319 -16.572 -12.929 1.00 81.88 122 ASP A CA 1
ATOM 960 C C . ASP A 1 122 ? -4.358 -17.220 -11.991 1.00 81.88 122 ASP A C 1
ATOM 962 O O . ASP A 1 122 ? -5.285 -17.911 -12.415 1.00 81.88 122 ASP A O 1
ATOM 966 N N . ARG A 1 123 ? -4.176 -17.036 -10.675 1.00 80.12 123 ARG A N 1
ATOM 967 C CA . ARG A 1 123 ? -5.031 -17.581 -9.614 1.00 80.12 123 ARG A CA 1
ATOM 968 C C . ARG A 1 123 ? -5.309 -16.510 -8.552 1.00 80.12 123 ARG A C 1
ATOM 970 O O . ARG A 1 123 ? -4.575 -16.435 -7.564 1.00 80.12 123 ARG A O 1
ATOM 977 N N . PRO A 1 124 ? -6.353 -15.680 -8.719 1.00 80.94 124 PRO A N 1
ATOM 978 C CA . PRO A 1 124 ? -6.688 -14.654 -7.740 1.00 80.94 124 PRO A CA 1
ATOM 979 C C . PRO A 1 124 ? -7.222 -15.280 -6.441 1.00 80.94 124 PRO A C 1
ATOM 981 O O . PRO A 1 124 ? -8.085 -16.159 -6.460 1.00 80.94 124 PRO A O 1
ATOM 984 N N . LEU A 1 125 ? -6.699 -14.816 -5.300 1.00 73.12 125 LEU A N 1
ATOM 985 C CA . LEU A 1 125 ? -7.111 -15.247 -3.954 1.00 73.12 125 LEU A CA 1
ATOM 986 C C . LEU A 1 125 ? -8.452 -14.643 -3.515 1.00 73.12 125 LEU A C 1
ATOM 988 O O . LEU A 1 125 ? -9.126 -15.207 -2.656 1.00 73.12 125 LEU A O 1
ATOM 992 N N . VAL A 1 126 ? -8.823 -13.493 -4.078 1.00 75.69 126 VAL A N 1
ATOM 993 C CA . VAL A 1 126 ? -10.072 -12.780 -3.817 1.00 75.69 126 VAL A CA 1
ATOM 994 C C . VAL A 1 126 ? -10.750 -12.582 -5.166 1.00 75.69 126 VAL A C 1
ATOM 996 O O . VAL A 1 126 ? -10.107 -12.248 -6.155 1.00 75.69 126 VAL A O 1
ATOM 999 N N . LYS A 1 127 ? -12.051 -12.854 -5.228 1.00 77.88 127 LYS A N 1
ATOM 1000 C CA . LYS A 1 127 ? -12.855 -12.685 -6.439 1.00 77.88 127 LYS A CA 1
ATOM 1001 C C . LYS A 1 127 ? -13.979 -11.709 -6.140 1.00 77.88 127 LYS A C 1
ATOM 1003 O O . LYS A 1 127 ? -14.553 -11.754 -5.054 1.00 77.88 127 LYS A O 1
ATOM 1008 N N . GLY A 1 128 ? -14.298 -10.865 -7.105 1.00 77.94 128 GLY A N 1
ATOM 1009 C CA . GLY A 1 128 ? -15.386 -9.903 -7.025 1.00 77.94 128 GLY A CA 1
ATOM 1010 C C . GLY A 1 128 ? -15.441 -9.067 -8.292 1.00 77.94 128 GLY A C 1
ATOM 1011 O O . GLY A 1 128 ? -14.522 -9.107 -9.111 1.00 77.94 128 GLY A O 1
ATOM 1012 N N . GLU A 1 129 ? -16.529 -8.328 -8.456 1.00 77.44 129 GLU A N 1
ATOM 1013 C CA . GLU A 1 129 ? -16.651 -7.369 -9.547 1.00 77.44 129 GLU A CA 1
ATOM 1014 C C . GLU A 1 129 ? -15.599 -6.264 -9.378 1.00 77.44 129 GLU A C 1
ATOM 1016 O O . GLU A 1 129 ? -15.418 -5.744 -8.279 1.00 77.44 129 GLU A O 1
ATOM 1021 N N . ASN A 1 130 ? -14.874 -5.940 -10.452 1.00 82.31 130 ASN A N 1
ATOM 1022 C CA . ASN A 1 130 ? -13.791 -4.949 -10.462 1.00 82.31 130 ASN A CA 1
ATOM 1023 C C . ASN A 1 130 ? -12.635 -5.206 -9.476 1.00 82.31 130 ASN A C 1
ATOM 1025 O O . ASN A 1 130 ? -11.852 -4.290 -9.218 1.00 82.31 130 ASN A O 1
ATOM 1029 N N . ILE A 1 131 ? -12.498 -6.432 -8.955 1.00 87.44 131 ILE A N 1
ATOM 1030 C CA . ILE A 1 131 ? -11.351 -6.823 -8.131 1.00 87.44 131 ILE A CA 1
ATOM 1031 C C . ILE A 1 131 ? -10.265 -7.427 -9.017 1.00 87.44 131 ILE A C 1
ATOM 1033 O O . ILE A 1 131 ? -10.475 -8.465 -9.646 1.00 87.44 131 ILE A O 1
ATOM 1037 N N . TYR A 1 132 ? -9.083 -6.817 -8.999 1.00 85.81 132 TYR A N 1
ATOM 1038 C CA . TYR A 1 132 ? -7.920 -7.272 -9.752 1.00 85.81 132 TYR A CA 1
ATOM 1039 C C . TYR A 1 132 ? -6.794 -7.683 -8.813 1.00 85.81 132 TYR A C 1
ATOM 1041 O O . TYR A 1 132 ? -6.559 -7.086 -7.762 1.00 85.81 132 TYR A O 1
ATOM 1049 N N . HIS A 1 133 ? -6.098 -8.745 -9.199 1.00 87.62 133 HIS A N 1
ATOM 1050 C CA . HIS A 1 133 ? -4.900 -9.222 -8.529 1.00 87.62 133 HIS A CA 1
ATOM 1051 C C . HIS A 1 133 ? -3.742 -8.973 -9.474 1.00 87.62 133 HIS A C 1
ATOM 1053 O O . HIS A 1 133 ? -3.588 -9.710 -10.439 1.00 87.62 133 HIS A O 1
ATOM 1059 N N . ILE A 1 134 ? -2.959 -7.936 -9.217 1.00 85.50 134 ILE A N 1
ATOM 1060 C CA . ILE A 1 134 ? -1.860 -7.531 -10.086 1.00 85.50 134 ILE A CA 1
ATOM 1061 C C . ILE A 1 134 ? -0.570 -8.076 -9.486 1.00 85.50 134 ILE A C 1
ATOM 1063 O O . ILE A 1 134 ? -0.207 -7.729 -8.364 1.00 85.50 134 ILE A O 1
ATOM 1067 N N . VAL A 1 135 ? 0.109 -8.957 -10.212 1.00 85.50 135 VAL A N 1
ATOM 1068 C CA . VAL A 1 135 ? 1.458 -9.417 -9.882 1.00 85.50 135 VAL A CA 1
ATOM 1069 C C . VAL A 1 135 ? 2.430 -8.456 -10.544 1.00 85.50 135 VAL A C 1
ATOM 1071 O O . VAL A 1 135 ? 2.506 -8.413 -11.769 1.00 85.50 135 VAL A O 1
ATOM 1074 N N . ALA A 1 136 ? 3.143 -7.688 -9.730 1.00 81.94 136 ALA A N 1
ATOM 1075 C CA . ALA A 1 136 ? 4.149 -6.736 -10.161 1.00 81.94 136 ALA A CA 1
ATOM 1076 C C . ALA A 1 136 ? 5.546 -7.239 -9.787 1.00 81.94 136 ALA A C 1
ATOM 1078 O O . ALA A 1 136 ? 5.805 -7.544 -8.621 1.00 81.94 136 ALA A O 1
ATOM 1079 N N . SER A 1 137 ? 6.443 -7.305 -10.761 1.00 81.12 137 SER A N 1
ATOM 1080 C CA . SER A 1 137 ? 7.860 -7.594 -10.580 1.00 81.12 137 SER A CA 1
ATOM 1081 C C . SER A 1 137 ? 8.664 -6.316 -10.790 1.00 81.12 137 SER A C 1
ATOM 1083 O O . SER A 1 137 ? 8.441 -5.581 -11.746 1.00 81.12 137 SER A O 1
ATOM 1085 N N . VAL A 1 138 ? 9.585 -6.040 -9.872 1.00 78.12 138 VAL A N 1
ATOM 1086 C CA . VAL A 1 138 ? 10.447 -4.856 -9.897 1.00 78.12 138 VAL A CA 1
ATOM 1087 C C . VAL A 1 138 ? 11.890 -5.325 -9.866 1.00 78.12 138 VAL A C 1
ATOM 1089 O O . VAL A 1 138 ? 12.257 -6.094 -8.975 1.00 78.12 138 VAL A O 1
ATOM 1092 N N . ASN A 1 139 ? 12.688 -4.870 -10.826 1.00 80.62 139 ASN A N 1
ATOM 1093 C CA . ASN A 1 139 ? 14.119 -5.149 -10.907 1.00 80.62 139 ASN A CA 1
ATOM 1094 C C . ASN A 1 139 ? 14.922 -3.903 -10.516 1.00 80.62 139 ASN A C 1
ATOM 1096 O O . ASN A 1 139 ? 14.470 -2.775 -10.730 1.00 80.62 139 ASN A O 1
ATOM 1100 N N . PHE A 1 140 ? 16.110 -4.111 -9.948 1.00 81.00 140 PHE A N 1
ATOM 1101 C CA . PHE A 1 140 ? 16.979 -3.046 -9.443 1.00 81.00 140 PHE A CA 1
ATOM 1102 C C . PHE A 1 140 ? 18.379 -3.111 -10.066 1.00 81.00 140 PHE A C 1
ATOM 1104 O O . PHE A 1 140 ? 18.795 -4.148 -10.586 1.00 81.00 140 PHE A O 1
ATOM 1111 N N . GLU A 1 141 ? 19.130 -2.010 -9.997 1.00 79.25 141 GLU A N 1
ATOM 1112 C CA . GLU A 1 141 ? 20.481 -1.893 -10.579 1.00 79.25 141 GLU A CA 1
ATOM 1113 C C . GLU A 1 141 ? 21.479 -2.927 -10.036 1.00 79.25 141 GLU A C 1
ATOM 1115 O O . GLU A 1 141 ? 22.361 -3.378 -10.764 1.00 79.25 141 GLU A O 1
ATOM 1120 N N . GLY A 1 142 ? 21.312 -3.369 -8.785 1.00 75.56 142 GLY A N 1
ATOM 1121 C CA . GLY A 1 142 ? 22.128 -4.426 -8.176 1.00 75.56 142 GLY A CA 1
ATOM 1122 C C . GLY A 1 142 ? 21.847 -5.842 -8.701 1.00 75.56 142 GLY A C 1
ATOM 1123 O O . GLY A 1 142 ? 22.402 -6.805 -8.174 1.00 75.56 142 GLY A O 1
ATOM 1124 N N . GLY A 1 143 ? 20.957 -5.998 -9.689 1.00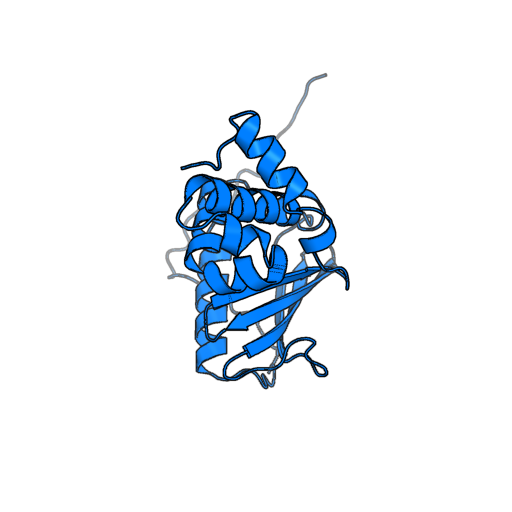 77.75 143 GLY A N 1
ATOM 1125 C CA . GLY A 1 143 ? 20.525 -7.292 -10.229 1.00 77.75 143 GLY A CA 1
ATOM 1126 C C . GLY A 1 143 ? 19.546 -8.053 -9.328 1.00 77.75 143 GLY A C 1
ATOM 1127 O O . GLY A 1 143 ? 19.138 -9.166 -9.663 1.00 77.75 143 GLY A O 1
ATOM 1128 N N . SER A 1 144 ? 19.158 -7.472 -8.189 1.00 79.44 144 SER A N 1
ATOM 1129 C CA . SER A 1 144 ? 18.086 -7.999 -7.352 1.00 79.44 144 SER A CA 1
ATOM 1130 C C . SER A 1 144 ? 16.721 -7.740 -7.990 1.00 79.44 144 SER A C 1
ATOM 1132 O O . SER A 1 144 ? 16.537 -6.831 -8.804 1.00 79.44 144 SER A O 1
ATOM 1134 N N . SER A 1 145 ? 15.740 -8.546 -7.594 1.00 77.44 145 SER A N 1
ATOM 1135 C CA . SER A 1 145 ? 14.354 -8.377 -8.003 1.00 77.44 145 SER A CA 1
ATOM 1136 C C . SER A 1 145 ? 13.407 -8.668 -6.851 1.00 77.44 145 SER A C 1
ATOM 1138 O O . SER A 1 145 ? 13.711 -9.427 -5.924 1.00 77.44 145 SER A O 1
ATOM 1140 N N . THR A 1 146 ? 12.235 -8.048 -6.896 1.00 77.38 146 THR A N 1
ATOM 1141 C CA . THR A 1 146 ? 11.148 -8.338 -5.970 1.00 77.38 146 THR A CA 1
ATOM 1142 C C . THR A 1 146 ? 9.836 -8.511 -6.705 1.00 77.38 146 THR A C 1
ATOM 1144 O O . THR A 1 146 ? 9.641 -7.987 -7.795 1.00 77.38 146 THR A O 1
ATOM 1147 N N . THR A 1 147 ? 8.929 -9.281 -6.112 1.00 79.19 147 THR A N 1
ATOM 1148 C CA . THR A 1 147 ? 7.577 -9.472 -6.632 1.00 79.19 147 THR A CA 1
ATOM 1149 C C . THR A 1 147 ? 6.560 -9.145 -5.552 1.00 79.19 147 THR A C 1
ATOM 1151 O O . THR A 1 147 ? 6.608 -9.675 -4.434 1.00 79.19 147 THR A O 1
ATOM 1154 N N . ILE A 1 148 ? 5.623 -8.278 -5.912 1.00 79.81 148 ILE A N 1
ATOM 1155 C CA . ILE A 1 148 ? 4.543 -7.784 -5.072 1.00 79.81 148 ILE A CA 1
ATOM 1156 C C . ILE A 1 148 ? 3.232 -8.176 -5.741 1.00 79.81 148 ILE A C 1
ATOM 1158 O O . ILE A 1 148 ? 3.065 -8.010 -6.944 1.00 79.81 148 ILE A O 1
ATOM 1162 N N . VAL A 1 149 ? 2.284 -8.689 -4.962 1.00 83.38 149 VAL A N 1
ATOM 1163 C CA . VAL A 1 149 ? 0.905 -8.840 -5.433 1.00 83.38 149 VAL A CA 1
ATOM 1164 C C . VAL A 1 149 ? 0.082 -7.711 -4.843 1.00 83.38 149 VAL A C 1
ATOM 1166 O O . VAL A 1 149 ? 0.007 -7.581 -3.621 1.00 83.38 149 VAL A O 1
ATOM 1169 N N . VAL A 1 150 ? -0.531 -6.911 -5.704 1.00 86.56 150 VAL A N 1
ATOM 1170 C CA . VAL A 1 150 ? -1.434 -5.823 -5.340 1.00 86.56 150 VAL A CA 1
ATOM 1171 C C . VAL A 1 150 ? -2.864 -6.290 -5.568 1.00 86.56 150 VAL A C 1
ATOM 1173 O O . VAL A 1 150 ? -3.200 -6.792 -6.639 1.00 86.56 150 VAL A O 1
ATOM 1176 N N . PHE A 1 151 ? -3.715 -6.130 -4.561 1.00 87.94 151 PHE A N 1
ATOM 1177 C CA . PHE A 1 151 ? -5.156 -6.286 -4.718 1.00 87.94 151 PHE A CA 1
ATOM 1178 C C . PHE A 1 151 ? -5.755 -4.914 -4.959 1.00 87.94 151 PHE A C 1
ATOM 1180 O O . PHE A 1 151 ? -5.561 -4.022 -4.130 1.00 87.94 151 PHE A O 1
ATOM 1187 N N . SER A 1 152 ? -6.470 -4.739 -6.064 1.00 88.19 152 SER A N 1
ATOM 1188 C CA . SER A 1 152 ? -7.135 -3.480 -6.381 1.00 88.19 152 SER A CA 1
ATOM 1189 C C . SER A 1 152 ? -8.631 -3.662 -6.583 1.00 88.19 152 SER A C 1
ATOM 1191 O O . SER A 1 152 ? -9.093 -4.719 -7.008 1.00 88.19 152 SER A O 1
ATOM 1193 N N . SER A 1 153 ? -9.378 -2.618 -6.243 1.00 87.19 153 SER A N 1
ATOM 1194 C CA . SER A 1 153 ? -10.772 -2.407 -6.615 1.00 87.19 153 SER A CA 1
ATOM 1195 C C . SER A 1 153 ? -10.783 -1.239 -7.594 1.00 87.19 153 SER A C 1
ATOM 1197 O O . SER A 1 153 ? -10.546 -0.089 -7.211 1.00 87.19 153 SER A O 1
ATOM 1199 N N . GLY A 1 154 ? -10.918 -1.538 -8.886 1.00 86.75 154 GLY A N 1
ATOM 1200 C CA . GLY A 1 154 ? -10.619 -0.566 -9.937 1.00 86.75 154 GLY A CA 1
ATOM 1201 C C . GLY A 1 154 ? -9.200 0.011 -9.789 1.00 86.75 154 GLY A C 1
ATOM 1202 O O . GLY A 1 154 ? -8.230 -0.735 -9.643 1.00 86.75 154 GLY A O 1
ATOM 1203 N N . CYS A 1 155 ? -9.088 1.342 -9.788 1.00 86.25 155 CYS A N 1
ATOM 1204 C CA . CYS A 1 155 ? -7.816 2.074 -9.704 1.00 86.25 155 CYS A CA 1
ATOM 1205 C C . CYS A 1 155 ? -7.261 2.261 -8.283 1.00 86.25 155 CYS A C 1
ATOM 1207 O O . CYS A 1 155 ? -6.287 2.987 -8.101 1.00 86.25 155 CYS A O 1
ATOM 1209 N N . LYS A 1 156 ? -7.883 1.666 -7.261 1.00 90.12 156 LYS A N 1
ATOM 1210 C CA . LYS A 1 156 ? -7.462 1.828 -5.867 1.00 90.12 156 LYS A CA 1
ATOM 1211 C C . LYS A 1 156 ? -7.002 0.500 -5.293 1.00 90.12 156 LYS A C 1
ATOM 1213 O O . LYS A 1 156 ? -7.715 -0.498 -5.375 1.00 90.12 156 LYS A O 1
ATOM 1218 N N . ALA A 1 157 ? -5.823 0.479 -4.686 1.00 89.81 157 ALA A N 1
ATOM 1219 C CA . ALA A 1 157 ? -5.320 -0.698 -3.993 1.00 89.81 157 ALA A CA 1
ATOM 1220 C C . ALA A 1 157 ? -6.036 -0.891 -2.645 1.00 89.81 157 ALA A C 1
ATOM 1222 O O . ALA A 1 157 ? -6.379 0.067 -1.964 1.00 89.81 157 ALA A O 1
ATOM 1223 N N . PHE A 1 158 ? -6.239 -2.127 -2.206 1.00 89.00 158 PHE A N 1
ATOM 1224 C CA . PHE A 1 158 ? -6.775 -2.419 -0.871 1.00 89.00 158 PHE A CA 1
ATOM 1225 C C . PHE A 1 158 ? -5.965 -3.477 -0.114 1.00 89.00 158 PHE A C 1
ATOM 1227 O O . PHE A 1 158 ? -6.224 -3.767 1.053 1.00 89.00 158 PHE A O 1
ATOM 1234 N N . GLY A 1 159 ? -4.936 -4.054 -0.724 1.00 84.75 159 GLY A N 1
ATOM 1235 C CA . GLY A 1 159 ? -4.018 -4.910 0.009 1.00 84.75 159 GLY A CA 1
ATOM 1236 C C . GLY A 1 159 ? -2.816 -5.324 -0.813 1.00 84.75 159 GLY A C 1
ATOM 1237 O O . GLY A 1 159 ? -2.789 -5.178 -2.032 1.00 84.75 159 GLY A O 1
ATOM 1238 N N . PHE A 1 160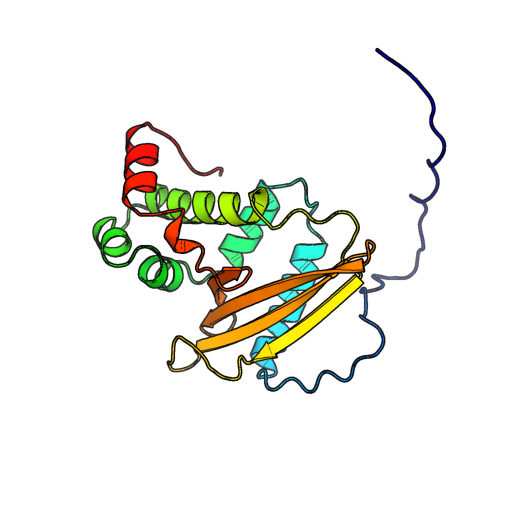 ? -1.812 -5.835 -0.107 1.00 82.75 160 PHE A N 1
ATOM 1239 C CA . PHE A 1 160 ? -0.504 -6.135 -0.673 1.00 82.75 160 PHE A CA 1
ATOM 1240 C C . PHE A 1 160 ? 0.016 -7.460 -0.109 1.00 82.75 160 PHE A C 1
ATOM 1242 O O . PHE A 1 160 ? -0.093 -7.721 1.092 1.00 82.75 160 PHE A O 1
ATOM 1249 N N . MET A 1 161 ? 0.621 -8.287 -0.956 1.00 78.12 161 MET A N 1
ATOM 1250 C CA . MET A 1 161 ? 1.427 -9.430 -0.532 1.00 78.12 161 MET A CA 1
ATOM 1251 C C . MET A 1 161 ? 2.855 -9.261 -1.018 1.00 78.12 161 MET A C 1
ATOM 1253 O O . MET A 1 161 ? 3.087 -8.915 -2.173 1.00 78.12 161 MET A O 1
ATOM 1257 N N . TYR A 1 162 ? 3.805 -9.583 -0.146 1.00 71.69 162 TYR A N 1
ATOM 1258 C CA . TYR A 1 162 ? 5.225 -9.576 -0.474 1.00 71.69 162 TYR A CA 1
ATOM 1259 C C . TYR A 1 162 ? 5.799 -10.973 -0.252 1.00 71.69 162 TYR A C 1
ATOM 1261 O O . TYR A 1 162 ? 5.703 -11.509 0.859 1.00 71.69 162 TYR A O 1
ATOM 1269 N N . GLY A 1 163 ? 6.422 -11.563 -1.277 1.00 64.12 163 GLY A N 1
ATOM 1270 C CA . GLY A 1 163 ? 7.077 -12.875 -1.167 1.00 64.12 163 GLY A CA 1
ATOM 1271 C C . GLY A 1 163 ? 6.145 -13.985 -0.658 1.00 64.12 163 GLY A C 1
ATOM 1272 O O . GLY A 1 163 ? 6.527 -14.758 0.216 1.00 64.12 163 GLY A O 1
ATOM 1273 N N . GLY A 1 164 ? 4.885 -13.994 -1.108 1.00 60.91 164 GLY A N 1
ATOM 1274 C CA . GLY A 1 164 ? 3.878 -14.998 -0.730 1.00 60.91 164 GLY A CA 1
ATOM 1275 C C . GLY A 1 164 ? 3.266 -14.845 0.670 1.00 60.91 164 GLY A C 1
ATOM 1276 O O . GLY A 1 164 ? 2.297 -15.533 0.984 1.00 60.91 164 GLY A O 1
ATOM 1277 N N . ALA A 1 165 ? 3.762 -13.924 1.503 1.00 63.50 165 ALA A N 1
ATOM 1278 C CA . ALA A 1 165 ? 3.198 -13.651 2.822 1.00 63.50 165 ALA A CA 1
ATOM 1279 C C . ALA A 1 165 ? 2.232 -12.461 2.773 1.00 63.50 165 ALA A C 1
ATOM 1281 O O . ALA A 1 165 ? 2.551 -11.397 2.234 1.00 63.50 165 ALA A O 1
ATOM 1282 N N . ASN A 1 166 ? 1.058 -12.629 3.383 1.00 64.06 166 ASN A N 1
ATOM 1283 C CA . ASN A 1 166 ? 0.136 -11.523 3.600 1.00 64.06 166 ASN A CA 1
ATOM 1284 C C . ASN A 1 166 ? 0.634 -10.676 4.782 1.00 64.06 166 ASN A C 1
ATOM 1286 O O . ASN A 1 166 ? 0.804 -11.183 5.897 1.00 64.06 166 ASN A O 1
ATOM 1290 N N . LEU A 1 167 ? 0.867 -9.389 4.528 1.00 64.12 167 LEU A N 1
ATOM 1291 C CA . LEU A 1 167 ? 1.420 -8.449 5.503 1.00 64.12 167 LEU A CA 1
ATOM 1292 C C . LEU A 1 167 ? 0.483 -8.204 6.697 1.00 64.12 167 LEU A C 1
ATOM 1294 O O . LEU A 1 167 ? 0.969 -7.880 7.781 1.00 64.12 167 LEU A O 1
ATOM 1298 N N . ARG A 1 168 ? -0.825 -8.482 6.553 1.00 65.38 168 ARG A N 1
ATOM 1299 C CA . ARG A 1 168 ? -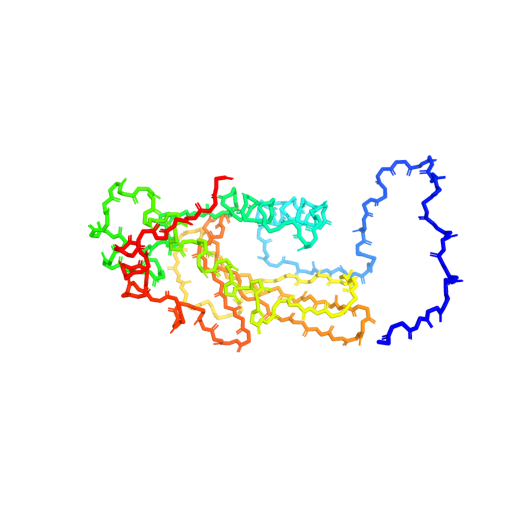1.818 -8.407 7.645 1.00 65.38 168 ARG A CA 1
ATOM 1300 C C . ARG A 1 168 ? -1.441 -9.212 8.891 1.00 65.38 168 ARG A C 1
ATOM 1302 O O . ARG A 1 168 ? -1.932 -8.944 9.976 1.00 65.38 168 ARG A O 1
ATOM 1309 N N . SER A 1 169 ? -0.593 -10.227 8.732 1.00 64.94 169 SER A N 1
ATOM 1310 C CA . SER A 1 169 ? -0.183 -11.123 9.820 1.00 64.94 169 SER A CA 1
ATOM 1311 C C . SER A 1 169 ? 0.727 -10.436 10.847 1.00 64.94 169 SER A C 1
ATOM 1313 O O . SER A 1 169 ? 0.975 -11.002 11.904 1.00 64.94 169 SER A O 1
ATOM 1315 N N . PHE A 1 170 ? 1.263 -9.253 10.525 1.00 68.31 170 PHE A N 1
ATOM 1316 C CA . PHE A 1 170 ? 2.261 -8.556 11.343 1.00 68.31 170 PHE A CA 1
ATOM 1317 C C . PHE A 1 170 ? 1.771 -7.231 11.930 1.00 68.31 170 PHE A C 1
ATOM 1319 O O . PHE A 1 170 ? 2.341 -6.767 12.913 1.00 68.31 170 PHE A O 1
ATOM 1326 N N . VAL A 1 171 ? 0.736 -6.630 11.341 1.00 80.19 171 VAL A N 1
ATOM 1327 C CA . VAL A 1 171 ? 0.081 -5.420 11.849 1.00 80.19 171 VAL A CA 1
ATOM 1328 C C . VAL A 1 171 ? -1.380 -5.774 12.085 1.00 80.19 171 VAL A C 1
ATOM 1330 O O . VAL A 1 171 ? -2.230 -5.556 11.225 1.00 80.19 171 VAL A O 1
ATOM 1333 N N . ASP A 1 172 ? -1.650 -6.400 13.229 1.00 87.12 172 ASP A N 1
ATOM 1334 C CA . ASP A 1 172 ? -3.001 -6.797 13.623 1.00 87.12 172 ASP A CA 1
ATOM 1335 C C . ASP A 1 172 ? -3.726 -5.696 14.414 1.00 87.12 172 ASP A C 1
ATOM 1337 O O . ASP A 1 172 ? -3.141 -4.689 14.819 1.00 87.12 172 ASP A O 1
ATOM 1341 N N . ALA A 1 173 ? -5.025 -5.891 14.640 1.00 90.38 173 ALA A N 1
ATOM 1342 C CA . ALA A 1 173 ? -5.858 -4.930 15.357 1.00 90.38 173 ALA A CA 1
ATOM 1343 C C . ALA A 1 173 ? -5.414 -4.694 16.812 1.00 90.38 173 ALA A C 1
ATOM 1345 O O . ALA A 1 173 ? -5.479 -3.562 17.285 1.00 90.38 173 ALA A O 1
ATOM 1346 N N . ASN A 1 174 ? -4.916 -5.720 17.510 1.00 91.94 174 ASN A N 1
ATOM 1347 C CA . ASN A 1 174 ? -4.512 -5.602 18.914 1.00 91.94 174 ASN A CA 1
ATOM 1348 C C . ASN A 1 174 ? -3.274 -4.715 19.067 1.00 91.94 174 ASN A C 1
ATOM 1350 O O . ASN A 1 174 ? -3.160 -3.966 20.040 1.00 91.94 174 ASN A O 1
ATOM 1354 N N . LEU A 1 175 ? -2.335 -4.807 18.120 1.00 92.31 175 LEU A N 1
ATOM 1355 C CA . LEU A 1 175 ? -1.196 -3.898 18.050 1.00 92.31 175 LEU A CA 1
ATOM 1356 C C . LEU A 1 175 ? -1.677 -2.456 17.877 1.00 92.31 175 LEU A C 1
ATOM 1358 O O . LEU A 1 175 ? -1.275 -1.590 18.651 1.00 92.31 175 LEU A O 1
ATOM 1362 N N . ILE A 1 176 ? -2.551 -2.206 16.898 1.00 94.75 176 ILE A N 1
ATOM 1363 C CA . ILE A 1 176 ? -3.051 -0.855 16.612 1.00 94.75 176 ILE A CA 1
ATOM 1364 C C . ILE A 1 176 ? -3.781 -0.268 17.816 1.00 94.75 176 ILE A C 1
ATOM 1366 O O . ILE A 1 176 ? -3.498 0.859 18.211 1.00 94.75 176 ILE A O 1
ATOM 1370 N N . GLU A 1 177 ? -4.675 -1.030 18.441 1.00 94.19 177 GLU A N 1
ATOM 1371 C CA . GLU A 1 177 ? -5.422 -0.566 19.609 1.00 94.19 177 GLU A CA 1
ATOM 1372 C C . GLU A 1 177 ? -4.518 -0.240 20.794 1.00 94.19 177 GLU A C 1
ATOM 1374 O O . GLU A 1 177 ? -4.785 0.717 21.518 1.00 94.19 177 GLU A O 1
ATOM 1379 N N . ARG A 1 178 ? -3.446 -1.012 20.997 1.00 95.44 178 ARG A N 1
ATOM 1380 C CA . ARG A 1 178 ? -2.454 -0.725 22.037 1.00 95.44 178 ARG A CA 1
ATOM 1381 C C . ARG A 1 178 ? -1.718 0.574 21.745 1.00 95.44 178 ARG A C 1
ATOM 1383 O O . ARG A 1 178 ? -1.709 1.459 22.586 1.00 95.44 178 ARG A O 1
ATOM 1390 N N . LEU A 1 179 ? -1.181 0.712 20.533 1.00 94.38 179 LEU A N 1
ATOM 1391 C CA . LEU A 1 179 ? -0.485 1.925 20.108 1.00 94.38 179 LEU A CA 1
ATOM 1392 C C . LEU A 1 179 ? -1.382 3.162 20.233 1.00 94.38 179 LEU A C 1
ATOM 1394 O O . LEU A 1 179 ? -0.932 4.204 20.703 1.00 94.38 179 LEU A O 1
ATOM 1398 N N . TYR A 1 180 ? -2.653 3.032 19.856 1.00 93.94 180 TYR A N 1
ATOM 1399 C CA . TYR A 1 180 ? -3.634 4.102 19.976 1.00 93.94 180 TYR A CA 1
ATOM 1400 C C . TYR A 1 180 ? -3.914 4.471 21.442 1.00 93.94 180 TYR A C 1
ATOM 1402 O O . TYR A 1 180 ? -3.899 5.651 21.788 1.00 93.94 180 TYR A O 1
ATOM 1410 N N . LYS A 1 181 ? -4.106 3.477 22.324 1.00 93.88 181 LYS A N 1
ATOM 1411 C CA . LYS A 1 181 ? -4.283 3.686 23.777 1.00 93.88 181 LYS A CA 1
ATOM 1412 C C . LYS A 1 181 ? -3.060 4.333 24.431 1.00 93.88 181 LYS A C 1
ATOM 1414 O O . LYS A 1 181 ? -3.226 5.162 25.320 1.00 93.88 181 LYS A O 1
ATOM 1419 N N . ASP A 1 182 ? -1.864 4.013 23.946 1.00 95.25 182 ASP A N 1
ATOM 1420 C CA . ASP A 1 182 ? -0.595 4.593 24.402 1.00 95.25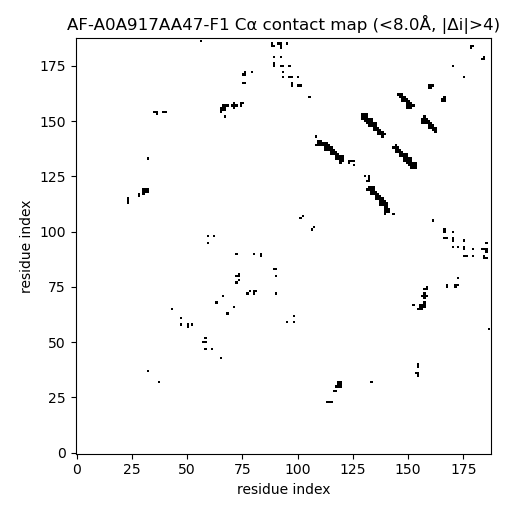 182 ASP A CA 1
ATOM 1421 C C . ASP A 1 182 ? -0.342 6.004 23.824 1.00 95.25 182 ASP A C 1
ATOM 1423 O O . ASP A 1 182 ? 0.706 6.606 24.057 1.00 95.25 182 ASP A O 1
ATOM 1427 N N . GLY A 1 183 ? -1.294 6.556 23.063 1.00 91.81 183 GLY A N 1
ATOM 1428 C CA . GLY A 1 183 ? -1.243 7.917 22.531 1.00 91.81 183 GLY A CA 1
ATOM 1429 C C . GLY A 1 183 ? -0.445 8.077 21.235 1.00 91.81 183 GLY A C 1
ATOM 1430 O O . GLY A 1 183 ? -0.239 9.209 20.791 1.00 91.81 183 GLY A O 1
ATOM 1431 N N . LYS A 1 184 ? -0.008 6.984 20.594 1.00 93.00 184 LYS A N 1
ATOM 1432 C CA . LYS A 1 184 ? 0.659 7.048 19.286 1.00 93.00 184 LYS A CA 1
ATOM 1433 C C . LYS A 1 184 ? -0.337 7.488 18.210 1.00 93.00 184 LYS A C 1
ATOM 1435 O O . LYS A 1 184 ? -1.471 7.018 18.159 1.00 93.00 184 LYS A O 1
ATOM 1440 N N . ARG A 1 185 ? 0.112 8.367 17.312 1.00 87.00 185 ARG A N 1
ATOM 1441 C CA . ARG A 1 185 ? -0.672 8.890 16.183 1.00 87.00 185 ARG A CA 1
ATOM 1442 C C . ARG A 1 185 ? 0.098 8.717 14.876 1.00 87.00 185 ARG A C 1
ATOM 1444 O O . ARG A 1 185 ? 1.328 8.745 14.876 1.00 87.00 185 ARG A O 1
ATOM 1451 N N . ALA A 1 186 ? -0.625 8.539 13.772 1.00 85.94 186 ALA A N 1
ATOM 1452 C CA . ALA A 1 186 ? -0.035 8.648 12.440 1.00 85.94 186 ALA A CA 1
ATOM 1453 C C . ALA A 1 186 ? 0.394 10.105 12.167 1.00 85.94 186 ALA A C 1
ATOM 1455 O O . ALA A 1 186 ? -0.254 11.019 12.682 1.00 85.94 186 ALA A O 1
ATOM 1456 N N . PRO A 1 187 ? 1.441 10.341 11.357 1.00 79.31 187 PRO A N 1
ATOM 1457 C CA . PRO A 1 187 ? 1.824 11.686 10.945 1.00 79.31 187 PRO A CA 1
ATOM 1458 C C . PRO A 1 187 ? 0.709 12.377 10.137 1.00 79.31 187 PRO A C 1
ATOM 1460 O O . PRO A 1 187 ? -0.112 11.719 9.476 1.00 79.31 187 PRO A O 1
ATOM 1463 N N . PHE A 1 188 ? 0.689 13.709 10.234 1.00 60.88 188 PHE A N 1
ATOM 1464 C CA . PHE A 1 188 ? -0.225 14.597 9.513 1.00 60.88 188 PHE A CA 1
ATOM 1465 C C . PHE A 1 188 ? 0.235 14.789 8.071 1.00 60.88 188 PHE A C 1
ATOM 1467 O O . PHE A 1 188 ? 1.432 15.094 7.878 1.00 60.88 188 PHE A O 1
#

Solvent-accessible surface area (backbone atoms only — not comparable to full-atom values): 11429 Å² total; per-residue (Å²): 132,85,83,90,84,90,87,84,90,85,83,90,68,88,74,94,65,76,88,75,68,86,68,72,80,86,71,92,71,83,52,80,51,56,68,74,43,48,52,43,50,54,52,52,48,54,54,54,72,70,47,60,88,84,42,59,66,62,55,50,52,52,48,62,76,39,40,37,65,66,60,22,32,46,69,54,42,37,68,54,45,60,74,51,58,86,46,59,62,61,54,46,29,45,55,42,54,48,48,50,49,50,62,68,75,77,59,79,64,70,67,58,81,66,45,77,48,67,34,59,46,98,74,61,94,67,86,59,90,63,46,45,41,36,39,33,38,39,32,28,68,73,74,48,72,50,54,37,37,38,33,22,54,62,73,21,35,35,48,58,28,53,81,90,40,62,56,47,80,77,57,44,58,70,58,44,53,49,42,43,74,74,66,57,73,49,87,132

Mean predicted aligned error: 10.46 Å

Secondary structure (DSSP, 8-state):
----------------S--------S------S-HHHHHHHHHHHHHHHHS-TT-HHHHHHHHHHHB-HHHHHHHHTTHHHHHTTT-HHHHHHHHHHHHHHHHHHT---SS-EEEEEEEE-SS-SS--TTEEEEEEEEEETTS-EEEEEEEEETTEEEEEEETTEEGGGTS-HHHHHHHHHTT-----

pLDDT: mean 75.34, std 20.38, range [24.91, 96.62]

Nearest PDB structures (foldseek):
  6hsy-assembly1_A  TM=5.924E-01  e=6.280E-03  Pseudomonas aeruginosa PAO1
  4gez-assembly1_C  TM=6.217E-01  e=3.780E+00  Influenza A virus (A/little yellow-shouldered bat/Guatemala/164/2009(H17N10))
  4gdj-assembly3_C  TM=6.125E-01  e=5.343E+00  Influenza A virus (A/little yellow-shouldered bat/Guatemala/060/2010(H17N10))
  7fi7-assembly1_C  TM=4.708E-01  e=1.786E+00  Homo sapiens
  4gdj-assembly1_A  TM=6.103E-01  e=6.352E+00  Influenza A virus (A/little yellow-shouldered bat/Guatemala/060/2010(H17N10))

Radius of gyration: 18.88 Å; Cα contacts (8 Å, |Δi|>4): 210; chains: 1; bounding box: 54×39×50 Å

Sequence (188 aa):
MSRILAVLLASLGLSLLGPVQVKAEGAEVKTDIPENIEACLTTSLTELFGINRSDRASLFNHLLNNIDAELFGRYNYKRAWVDWGDNSEIKRLAIYEYFQLMASRRGEHEGDTTSFDARLADRPLVKGENIYHIVASVNFEGGSSTTIVVFSSGCKAFGFMYGGANLRSFVDANLIERLYKDGKRAPF